Protein AF-A0A0N8GMK5-F1 (afdb_monomer_lite)

Organism: NCBI:txid229921

Structure (mmCIF, N/CA/C/O backbone):
data_AF-A0A0N8GMK5-F1
#
_entry.id   AF-A0A0N8GMK5-F1
#
loop_
_atom_site.group_PDB
_atom_site.id
_atom_site.type_symbol
_atom_site.label_atom_id
_atom_site.label_alt_id
_atom_site.label_comp_id
_atom_site.label_asym_id
_atom_site.label_entity_id
_atom_site.label_seq_id
_atom_site.pdbx_PDB_ins_code
_atom_site.Cartn_x
_atom_site.Cartn_y
_atom_site.Cartn_z
_atom_site.occupancy
_atom_site.B_iso_or_equiv
_atom_site.auth_seq_id
_atom_site.auth_comp_id
_atom_site.auth_asym_id
_atom_site.auth_atom_id
_atom_site.pdbx_PDB_model_num
ATOM 1 N N . MET A 1 1 ? 16.326 -3.939 11.024 1.00 56.38 1 MET A N 1
ATOM 2 C CA . MET A 1 1 ? 16.316 -5.047 10.044 1.00 56.38 1 MET A CA 1
ATOM 3 C C . MET A 1 1 ? 14.976 -5.021 9.337 1.00 56.38 1 MET A C 1
ATOM 5 O O . MET A 1 1 ? 13.970 -4.953 10.041 1.00 56.38 1 MET A O 1
ATOM 9 N N . PRO A 1 2 ? 14.952 -5.007 7.998 1.00 66.12 2 PRO A N 1
ATOM 10 C CA . PRO A 1 2 ? 13.706 -5.025 7.241 1.00 66.12 2 PRO A CA 1
ATOM 11 C C . PRO A 1 2 ? 12.939 -6.337 7.492 1.00 66.12 2 PRO A C 1
ATOM 13 O O . PRO A 1 2 ? 13.529 -7.340 7.904 1.00 66.12 2 PRO A O 1
ATOM 16 N N . ALA A 1 3 ? 11.616 -6.335 7.292 1.00 74.06 3 ALA A N 1
ATOM 17 C CA . ALA A 1 3 ? 10.789 -7.524 7.512 1.00 74.06 3 ALA A CA 1
ATOM 18 C C . ALA A 1 3 ? 11.244 -8.690 6.615 1.00 74.06 3 ALA A C 1
ATOM 20 O O . ALA A 1 3 ? 11.674 -8.476 5.478 1.00 74.06 3 ALA A O 1
ATOM 21 N N . SER A 1 4 ? 11.166 -9.926 7.114 1.00 87.06 4 SER A N 1
ATOM 22 C CA . SER A 1 4 ? 11.540 -11.096 6.312 1.00 87.06 4 SER A CA 1
ATOM 23 C C . SER A 1 4 ? 10.523 -11.336 5.191 1.00 87.06 4 SER A C 1
ATOM 25 O O . SER A 1 4 ? 9.336 -11.038 5.352 1.00 87.06 4 SER A O 1
ATOM 27 N N . ILE A 1 5 ? 10.982 -11.881 4.062 1.00 90.06 5 ILE A N 1
ATOM 28 C CA . ILE A 1 5 ? 10.129 -12.172 2.900 1.00 90.06 5 ILE A CA 1
ATOM 29 C C . ILE A 1 5 ? 9.003 -13.138 3.279 1.00 90.06 5 ILE A C 1
ATOM 31 O O . ILE A 1 5 ? 7.868 -12.980 2.838 1.00 90.06 5 ILE A O 1
ATOM 35 N N . GLU A 1 6 ? 9.273 -14.098 4.164 1.00 87.50 6 GLU A N 1
ATOM 36 C CA . GLU A 1 6 ? 8.269 -15.045 4.651 1.00 87.50 6 GLU A CA 1
ATOM 37 C C . GLU A 1 6 ? 7.158 -14.335 5.417 1.00 87.50 6 GLU A C 1
ATOM 39 O O . GLU A 1 6 ? 5.987 -14.651 5.227 1.00 87.50 6 GLU A O 1
ATOM 44 N N . ARG A 1 7 ? 7.508 -13.357 6.262 1.00 80.69 7 ARG A N 1
ATOM 45 C CA . ARG A 1 7 ? 6.524 -12.584 7.025 1.00 80.69 7 ARG A CA 1
ATOM 46 C C . ARG A 1 7 ? 5.683 -11.700 6.104 1.00 80.69 7 ARG A C 1
ATOM 48 O O . ARG A 1 7 ? 4.469 -11.664 6.268 1.00 80.69 7 ARG A O 1
ATOM 55 N N . LEU A 1 8 ? 6.311 -11.030 5.136 1.00 80.94 8 LEU A N 1
ATOM 56 C CA . LEU A 1 8 ? 5.603 -10.227 4.131 1.00 80.94 8 LEU A CA 1
ATOM 57 C C . LEU A 1 8 ? 4.649 -11.100 3.303 1.00 80.94 8 LEU A C 1
ATOM 59 O O . LEU A 1 8 ? 3.483 -10.758 3.125 1.00 80.94 8 LEU A O 1
ATOM 63 N N . SER A 1 9 ? 5.109 -12.282 2.882 1.00 82.75 9 SER A N 1
ATOM 64 C CA . SER A 1 9 ? 4.292 -13.247 2.146 1.00 82.75 9 SER A CA 1
ATOM 65 C C . SER A 1 9 ? 3.144 -13.815 2.976 1.00 82.75 9 SER A C 1
ATOM 67 O O . SER A 1 9 ? 2.061 -14.014 2.434 1.00 82.75 9 SER A O 1
ATOM 69 N N . ALA A 1 10 ? 3.362 -14.103 4.261 1.00 79.62 10 ALA A N 1
ATOM 70 C CA . ALA A 1 10 ? 2.325 -14.626 5.149 1.00 79.62 10 ALA A CA 1
ATOM 71 C C . ALA A 1 10 ? 1.201 -13.608 5.383 1.00 79.62 10 ALA A C 1
ATOM 73 O O . ALA A 1 10 ? 0.043 -13.994 5.518 1.00 79.62 10 ALA A O 1
ATOM 74 N N . ASN A 1 11 ? 1.549 -12.321 5.389 1.00 77.94 11 ASN A N 1
ATOM 75 C CA . ASN A 1 11 ? 0.606 -11.224 5.568 1.00 77.94 11 ASN A CA 1
AT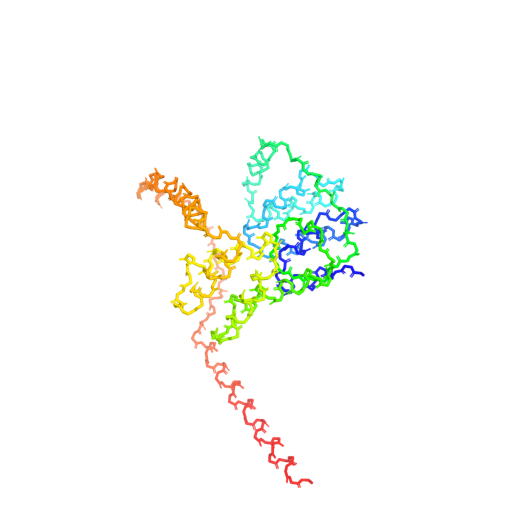OM 76 C C . ASN A 1 11 ? -0.023 -10.735 4.252 1.00 77.94 11 ASN A C 1
ATOM 78 O O . ASN A 1 11 ? -0.855 -9.839 4.305 1.00 77.94 11 ASN A O 1
ATOM 82 N N . ARG A 1 12 ? 0.379 -11.284 3.092 1.00 81.06 12 ARG A N 1
ATOM 83 C CA . ARG A 1 12 ? 0.035 -10.754 1.757 1.00 81.06 12 ARG A CA 1
ATOM 84 C C . ARG A 1 12 ? 0.290 -9.244 1.618 1.00 81.06 12 ARG A C 1
ATOM 86 O O . ARG A 1 12 ? -0.477 -8.515 1.004 1.00 81.06 12 ARG A O 1
ATOM 93 N N . ASP A 1 13 ? 1.406 -8.782 2.177 1.00 79.94 13 ASP A N 1
ATOM 94 C CA . ASP A 1 13 ? 1.816 -7.377 2.124 1.00 79.94 13 ASP A CA 1
ATOM 95 C C . ASP A 1 13 ? 2.488 -7.064 0.777 1.00 79.94 13 ASP A C 1
ATOM 97 O O . ASP A 1 13 ? 3.710 -7.199 0.631 1.00 79.94 13 ASP A O 1
ATOM 101 N N . LEU A 1 14 ? 1.683 -6.706 -0.234 1.00 81.06 14 LEU A N 1
ATOM 102 C CA . LEU A 1 14 ? 2.166 -6.415 -1.592 1.00 81.06 14 LEU A CA 1
ATOM 103 C C . LEU A 1 14 ? 3.183 -5.275 -1.591 1.00 81.06 14 LEU A C 1
ATOM 105 O O . LEU A 1 14 ? 4.238 -5.395 -2.205 1.00 81.06 14 LEU A O 1
ATOM 109 N N . ASN A 1 15 ? 2.910 -4.201 -0.855 1.00 77.44 15 ASN A N 1
ATOM 110 C CA . ASN A 1 15 ? 3.775 -3.025 -0.810 1.00 77.44 15 ASN A CA 1
ATOM 111 C C . ASN A 1 15 ? 5.129 -3.345 -0.177 1.00 77.44 15 ASN A C 1
ATOM 113 O O . ASN A 1 15 ? 6.177 -2.989 -0.721 1.00 77.44 15 ASN A O 1
ATOM 117 N N . GLY A 1 16 ? 5.132 -4.065 0.945 1.00 82.25 16 GLY A N 1
ATOM 118 C CA . GLY A 1 16 ? 6.360 -4.544 1.565 1.00 82.25 16 GLY A CA 1
ATOM 119 C C . GLY A 1 16 ? 7.151 -5.466 0.636 1.00 82.25 16 GLY A C 1
ATOM 120 O O . GLY A 1 16 ? 8.379 -5.371 0.574 1.00 82.25 16 GLY A O 1
ATOM 121 N N . MET A 1 17 ? 6.462 -6.314 -0.132 1.00 87.44 17 MET A N 1
ATOM 122 C CA . MET A 1 17 ? 7.090 -7.213 -1.099 1.00 87.44 17 MET A CA 1
ATOM 123 C C . MET A 1 17 ? 7.660 -6.472 -2.317 1.00 87.44 17 MET A C 1
ATOM 125 O O . MET A 1 17 ? 8.778 -6.764 -2.733 1.00 87.44 17 MET A O 1
ATOM 129 N N . VAL A 1 18 ? 6.956 -5.467 -2.848 1.00 89.06 18 VAL A N 1
ATOM 130 C CA . VAL A 1 18 ? 7.441 -4.589 -3.927 1.00 89.06 18 VAL A CA 1
ATOM 131 C C . VAL A 1 18 ? 8.644 -3.770 -3.460 1.00 89.06 18 VAL A C 1
ATOM 133 O O . VAL A 1 18 ? 9.630 -3.661 -4.185 1.00 89.06 18 VAL A O 1
ATOM 136 N N . ARG A 1 19 ? 8.627 -3.257 -2.224 1.00 86.19 19 ARG A N 1
ATOM 137 C CA . ARG A 1 19 ? 9.799 -2.601 -1.620 1.00 86.19 19 ARG A CA 1
ATOM 138 C C . ARG A 1 19 ? 10.985 -3.552 -1.514 1.00 86.19 19 ARG A C 1
ATOM 140 O O . ARG A 1 19 ? 12.101 -3.161 -1.838 1.00 86.19 19 ARG A O 1
ATOM 147 N N . ALA A 1 20 ? 10.754 -4.793 -1.087 1.00 90.06 20 ALA A N 1
ATOM 148 C CA . ALA A 1 20 ? 11.807 -5.799 -1.026 1.00 90.06 20 ALA A CA 1
ATOM 149 C C . ALA A 1 20 ? 12.355 -6.135 -2.424 1.00 90.06 20 ALA A C 1
ATOM 151 O O . ALA A 1 20 ? 13.569 -6.210 -2.583 1.00 90.06 20 ALA A O 1
ATOM 152 N N . LEU A 1 21 ? 11.481 -6.246 -3.431 1.00 93.75 21 LEU A N 1
ATOM 153 C CA . LEU A 1 21 ? 11.829 -6.462 -4.838 1.00 93.75 21 LEU A CA 1
ATOM 154 C C . LEU A 1 21 ? 12.595 -5.287 -5.458 1.00 93.75 21 LEU A C 1
ATOM 156 O O . LEU A 1 21 ? 13.362 -5.495 -6.383 1.00 93.75 21 LEU A O 1
ATOM 160 N N . ARG A 1 22 ? 12.408 -4.060 -4.972 1.00 91.62 22 ARG A N 1
ATOM 161 C CA . ARG A 1 22 ? 13.090 -2.858 -5.481 1.00 91.62 22 ARG A CA 1
ATOM 162 C C . ARG A 1 22 ? 14.266 -2.418 -4.610 1.00 91.62 22 ARG A C 1
ATOM 164 O O . ARG A 1 22 ? 14.852 -1.368 -4.860 1.00 91.62 22 ARG A O 1
ATOM 171 N N . SER A 1 23 ? 14.626 -3.193 -3.588 1.00 88.69 23 SER A N 1
ATOM 172 C CA . SER A 1 23 ? 15.685 -2.806 -2.659 1.00 88.69 23 SER A CA 1
ATOM 173 C C . SER A 1 23 ? 17.062 -2.813 -3.325 1.00 88.69 23 SER A C 1
ATOM 175 O O . SER A 1 23 ? 17.517 -3.828 -3.865 1.00 88.69 23 SER A O 1
ATOM 177 N N . ARG A 1 24 ? 17.781 -1.692 -3.214 1.00 86.12 24 ARG A N 1
ATOM 178 C CA . ARG A 1 24 ? 19.172 -1.575 -3.671 1.00 86.12 24 ARG A CA 1
ATOM 179 C C . ARG A 1 24 ? 20.160 -2.385 -2.815 1.00 86.12 24 ARG A C 1
ATOM 181 O O . ARG A 1 24 ? 21.271 -2.639 -3.267 1.00 86.12 24 ARG A O 1
ATOM 188 N N . SER A 1 25 ? 19.787 -2.779 -1.594 1.00 77.00 25 SER A N 1
ATOM 189 C CA . SER A 1 25 ? 20.726 -3.304 -0.590 1.00 77.00 25 SER A CA 1
ATOM 190 C C . SER A 1 25 ? 21.190 -4.746 -0.836 1.00 77.00 25 SER A C 1
ATOM 192 O O . SER A 1 25 ? 22.342 -5.057 -0.53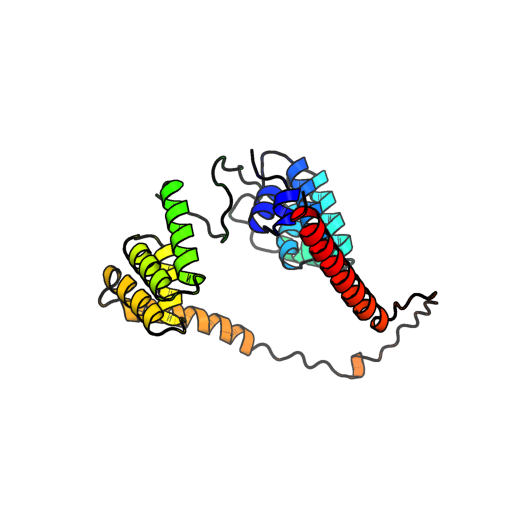0 1.00 77.00 25 SER A O 1
ATOM 194 N N . ASP A 1 26 ? 20.333 -5.619 -1.382 1.00 85.94 26 ASP A N 1
ATOM 195 C CA . ASP A 1 26 ? 20.606 -7.061 -1.469 1.00 85.94 26 ASP A CA 1
ATOM 196 C C . ASP A 1 26 ? 19.869 -7.751 -2.643 1.00 85.94 26 ASP A C 1
ATOM 198 O O . ASP A 1 26 ? 18.641 -7.884 -2.599 1.00 85.94 26 ASP A O 1
ATOM 202 N N . PRO A 1 27 ? 20.590 -8.241 -3.673 1.00 92.81 27 PRO A N 1
ATOM 203 C CA . PRO A 1 27 ? 20.003 -9.012 -4.771 1.00 92.81 27 PRO A CA 1
ATOM 204 C C . PRO A 1 27 ? 19.313 -10.311 -4.335 1.00 92.81 27 PRO A C 1
ATOM 206 O O . PRO A 1 27 ? 18.302 -10.679 -4.930 1.00 92.81 27 PRO A O 1
ATOM 209 N N . GLN A 1 28 ? 19.798 -10.988 -3.285 1.00 92.62 28 GLN A N 1
ATOM 210 C CA . GLN A 1 28 ? 19.186 -12.238 -2.818 1.00 92.62 28 GLN A CA 1
ATOM 211 C C . GLN A 1 28 ? 17.784 -11.981 -2.264 1.00 92.62 28 GLN A C 1
ATOM 213 O O . GLN A 1 28 ? 16.838 -12.703 -2.567 1.00 92.62 28 GLN A O 1
ATOM 218 N N . ARG A 1 29 ? 17.629 -10.892 -1.506 1.00 93.12 29 ARG A N 1
ATOM 219 C CA . ARG A 1 29 ? 16.333 -10.447 -0.982 1.00 93.12 29 ARG A CA 1
ATOM 220 C C . ARG A 1 29 ? 15.343 -10.122 -2.105 1.00 93.12 29 ARG A C 1
ATOM 222 O O . ARG A 1 29 ? 14.155 -10.412 -1.959 1.00 93.12 29 ARG A O 1
ATOM 229 N N . ARG A 1 30 ? 15.816 -9.551 -3.221 1.00 95.69 30 ARG A N 1
ATOM 230 C CA . ARG A 1 30 ? 14.982 -9.302 -4.409 1.00 95.69 30 ARG A CA 1
ATOM 231 C C . ARG A 1 30 ? 14.560 -10.603 -5.086 1.00 95.69 30 ARG A C 1
ATOM 233 O O . ARG A 1 30 ? 13.387 -10.755 -5.413 1.00 95.69 30 ARG A O 1
ATOM 240 N N . GLU A 1 31 ? 15.477 -11.553 -5.257 1.00 96.56 31 GLU A N 1
ATOM 241 C CA . GLU A 1 31 ? 15.173 -12.883 -5.804 1.00 96.56 31 GLU A CA 1
ATOM 242 C C . GLU A 1 31 ? 14.136 -13.630 -4.943 1.00 96.56 31 GLU A C 1
ATOM 244 O O . GLU A 1 31 ? 13.149 -14.164 -5.457 1.00 96.56 31 GLU A O 1
ATOM 249 N N . ASP A 1 32 ? 14.294 -13.601 -3.619 1.00 95.38 32 ASP A N 1
ATOM 250 C CA . ASP A 1 32 ? 13.336 -14.201 -2.689 1.00 95.38 32 ASP A CA 1
ATOM 251 C C . ASP A 1 32 ? 11.946 -13.552 -2.820 1.00 95.38 32 ASP A C 1
ATOM 253 O O . ASP A 1 32 ? 10.926 -14.255 -2.820 1.00 95.38 32 ASP A O 1
ATOM 257 N N . ALA A 1 33 ? 11.896 -12.223 -2.985 1.00 95.62 33 ALA A N 1
ATOM 258 C CA . ALA A 1 33 ? 10.664 -11.479 -3.237 1.00 95.62 33 ALA A CA 1
ATOM 259 C C . ALA A 1 33 ? 10.015 -11.875 -4.574 1.00 95.62 33 ALA A C 1
ATOM 261 O O . ALA A 1 33 ? 8.807 -12.109 -4.611 1.00 95.62 33 ALA A O 1
ATOM 262 N N . VAL A 1 34 ? 10.799 -12.039 -5.648 1.00 97.75 34 VAL A N 1
ATOM 263 C CA . VAL A 1 34 ? 10.316 -12.544 -6.947 1.00 97.75 34 VAL A CA 1
ATOM 264 C C . VAL A 1 34 ? 9.614 -13.888 -6.779 1.00 97.75 34 VAL A C 1
ATOM 266 O O . VAL A 1 34 ? 8.481 -14.064 -7.232 1.00 97.75 34 VAL A O 1
ATOM 269 N N . HIS A 1 35 ? 10.260 -14.846 -6.113 1.00 96.81 35 HIS A N 1
ATOM 270 C CA . HIS A 1 35 ? 9.674 -16.168 -5.913 1.00 96.81 35 HIS A CA 1
ATOM 271 C C . HIS A 1 35 ? 8.448 -16.127 -4.999 1.00 96.81 35 HIS A C 1
ATOM 273 O O . HIS A 1 35 ? 7.512 -16.903 -5.200 1.00 96.81 35 HIS A O 1
ATOM 279 N N . ALA A 1 36 ? 8.433 -15.250 -3.993 1.00 95.00 36 ALA A N 1
ATOM 280 C CA . ALA A 1 36 ? 7.276 -15.061 -3.127 1.00 95.00 36 ALA A CA 1
ATOM 281 C C . ALA A 1 36 ? 6.071 -14.495 -3.883 1.00 95.00 36 ALA A C 1
ATOM 283 O O . ALA A 1 36 ? 4.997 -15.086 -3.795 1.00 95.00 36 ALA A O 1
ATOM 284 N N . LEU A 1 37 ? 6.265 -13.437 -4.675 1.00 93.88 37 LEU A N 1
ATOM 285 C CA . LEU A 1 37 ? 5.233 -12.861 -5.543 1.00 93.88 37 LEU A CA 1
ATOM 286 C C . LEU A 1 37 ? 4.740 -13.874 -6.580 1.00 93.88 37 LEU A C 1
ATOM 288 O O . LEU A 1 37 ? 3.541 -14.004 -6.796 1.00 93.88 37 LEU A O 1
ATOM 292 N N . GLY A 1 38 ? 5.645 -14.665 -7.162 1.00 90.88 38 GLY A N 1
ATOM 293 C CA . GLY A 1 38 ? 5.274 -15.766 -8.051 1.00 90.88 38 GLY A CA 1
ATOM 294 C C . GLY A 1 38 ? 4.340 -16.775 -7.384 1.00 90.88 38 GLY A C 1
ATOM 295 O O . GLY A 1 38 ? 3.336 -17.174 -7.957 1.00 90.88 38 GLY A O 1
ATOM 296 N N . ARG A 1 39 ? 4.586 -17.138 -6.122 1.00 93.62 39 ARG A N 1
ATOM 297 C CA . ARG A 1 39 ? 3.679 -18.039 -5.390 1.00 93.62 39 ARG A CA 1
ATOM 298 C C . ARG A 1 39 ? 2.300 -17.439 -5.117 1.00 93.62 39 ARG A C 1
ATOM 300 O O . ARG A 1 39 ? 1.393 -18.204 -4.800 1.00 93.62 39 ARG A O 1
ATOM 307 N N . TRP A 1 40 ? 2.129 -16.117 -5.190 1.00 85.81 40 TRP A N 1
ATOM 308 C CA . TRP A 1 40 ? 0.815 -15.502 -4.999 1.00 85.81 40 TRP A CA 1
ATOM 309 C C . TRP A 1 40 ? -0.106 -15.769 -6.185 1.00 85.81 40 TRP A C 1
ATOM 311 O O . TRP A 1 40 ? -1.288 -15.997 -5.964 1.00 85.81 40 TRP A O 1
ATOM 321 N N . GLY A 1 41 ? 0.436 -15.829 -7.408 1.00 74.75 41 GLY A N 1
ATOM 322 C CA . GLY A 1 41 ? -0.342 -16.164 -8.609 1.00 74.75 41 GLY A CA 1
ATOM 323 C C . GLY A 1 41 ? -1.275 -15.057 -9.104 1.00 74.75 41 GLY A C 1
ATOM 324 O O . GLY A 1 41 ? -1.933 -15.239 -10.126 1.00 74.75 41 GLY A O 1
ATOM 325 N N . ASP A 1 42 ? -1.316 -13.926 -8.405 1.00 81.38 42 ASP A N 1
ATOM 326 C CA . ASP A 1 42 ? -2.242 -12.829 -8.657 1.00 81.38 42 ASP A CA 1
ATOM 327 C C . ASP A 1 42 ? -1.704 -11.922 -9.778 1.00 81.38 42 ASP A C 1
ATOM 329 O O . ASP A 1 42 ? -0.519 -11.591 -9.811 1.00 81.38 42 ASP A O 1
ATOM 333 N N . SER A 1 43 ? -2.552 -11.500 -10.721 1.00 78.75 43 SER A N 1
ATOM 334 C CA . SER A 1 43 ? -2.110 -10.701 -11.880 1.00 78.75 43 SER A CA 1
ATOM 335 C C . SER A 1 43 ? -1.580 -9.313 -11.512 1.00 78.75 43 SER A C 1
ATOM 337 O O . SER A 1 43 ? -0.802 -8.735 -12.270 1.00 78.75 43 SER A O 1
ATOM 339 N N . GLU A 1 44 ? -1.956 -8.800 -10.339 1.00 82.88 44 GLU A N 1
ATOM 340 C CA . GLU A 1 44 ? -1.494 -7.521 -9.783 1.00 82.88 44 GLU A CA 1
ATOM 341 C C . GLU A 1 44 ? 0.031 -7.450 -9.588 1.00 82.88 44 GLU A C 1
ATOM 343 O O . GLU A 1 44 ? 0.609 -6.364 -9.576 1.00 82.88 44 GLU A O 1
ATOM 348 N N . VAL A 1 45 ? 0.716 -8.598 -9.483 1.00 86.75 45 VAL A N 1
ATOM 349 C CA . VAL A 1 45 ? 2.174 -8.638 -9.279 1.00 86.75 45 VAL A CA 1
ATOM 350 C C . VAL A 1 45 ? 2.961 -8.570 -10.591 1.00 86.75 45 VAL A C 1
ATOM 352 O O . VAL A 1 45 ? 4.159 -8.280 -10.581 1.00 86.75 45 VAL A O 1
ATOM 355 N N . TYR A 1 46 ? 2.322 -8.850 -11.733 1.00 88.75 46 TYR A N 1
ATOM 356 C CA . TYR A 1 46 ? 3.012 -8.981 -13.018 1.00 88.75 46 TYR A CA 1
ATOM 357 C C . TYR A 1 46 ? 3.691 -7.704 -13.503 1.00 88.75 46 TYR A C 1
ATOM 359 O O . TYR A 1 46 ? 4.825 -7.835 -13.964 1.00 88.75 46 TYR A O 1
ATOM 367 N N . PRO A 1 47 ? 3.113 -6.494 -13.356 1.00 87.94 47 PRO A N 1
ATOM 368 C CA . PRO A 1 47 ? 3.822 -5.264 -13.704 1.00 87.94 47 PRO A CA 1
ATOM 369 C C . PRO A 1 47 ? 5.167 -5.150 -12.974 1.00 87.94 47 PRO A C 1
ATOM 371 O O . PRO A 1 47 ? 6.194 -4.864 -13.584 1.00 87.94 47 PRO A O 1
ATOM 374 N N . TRP A 1 48 ? 5.208 -5.483 -11.682 1.00 90.25 48 TRP A N 1
ATOM 375 C CA . TRP A 1 48 ? 6.436 -5.433 -10.886 1.00 90.25 48 TRP A CA 1
ATOM 376 C C . TRP A 1 48 ? 7.465 -6.480 -11.316 1.00 90.25 48 TRP A C 1
ATOM 378 O O . TRP A 1 48 ? 8.653 -6.179 -11.414 1.00 90.25 48 TRP A O 1
ATOM 388 N N . LEU A 1 49 ? 7.026 -7.702 -11.624 1.00 93.62 49 LEU A N 1
ATOM 389 C CA . LEU A 1 49 ? 7.921 -8.742 -12.132 1.00 93.62 49 LEU A CA 1
ATOM 390 C C . LEU A 1 49 ? 8.426 -8.429 -13.550 1.00 93.62 49 LEU A C 1
ATOM 392 O O . LEU A 1 49 ? 9.581 -8.715 -13.854 1.00 93.62 49 LEU A O 1
ATOM 396 N N . LEU A 1 50 ? 7.602 -7.828 -14.415 1.00 91.38 50 LEU A N 1
ATOM 397 C CA . LEU A 1 50 ? 8.005 -7.401 -15.761 1.00 91.38 50 LEU A CA 1
ATOM 398 C C . LEU A 1 50 ? 9.087 -6.324 -15.669 1.00 91.38 50 LEU A C 1
ATOM 400 O O . LEU A 1 50 ? 10.129 -6.445 -16.315 1.00 91.38 50 LEU A O 1
ATOM 404 N N . LYS A 1 51 ? 8.898 -5.338 -14.790 1.00 90.38 51 LYS A N 1
ATOM 405 C CA . LYS A 1 51 ? 9.907 -4.315 -14.497 1.00 90.38 51 LYS A CA 1
ATOM 406 C C . LYS A 1 51 ? 11.189 -4.912 -13.923 1.00 90.38 51 LYS A C 1
ATOM 408 O O . LYS A 1 51 ? 12.270 -4.545 -14.372 1.00 90.38 51 LYS A O 1
ATOM 413 N N . ALA A 1 52 ? 11.097 -5.903 -13.036 1.00 94.06 52 ALA A N 1
ATOM 414 C CA . ALA A 1 52 ? 12.273 -6.625 -12.551 1.00 94.06 52 ALA A CA 1
ATOM 415 C C . ALA A 1 52 ? 13.036 -7.319 -13.694 1.00 94.06 52 ALA A C 1
ATOM 417 O O . ALA A 1 52 ? 14.260 -7.284 -13.719 1.00 94.06 52 ALA A O 1
ATOM 418 N N . VAL A 1 53 ? 12.347 -7.899 -14.686 1.00 95.81 53 VAL A N 1
ATOM 419 C CA . VAL A 1 53 ? 13.002 -8.483 -15.875 1.00 95.81 53 VAL A CA 1
ATOM 420 C C . VAL A 1 53 ? 13.735 -7.430 -16.705 1.00 95.81 53 VAL A C 1
ATOM 422 O O . VAL A 1 53 ? 14.798 -7.727 -17.252 1.00 95.81 53 VAL A O 1
ATOM 425 N N . LEU A 1 54 ? 13.165 -6.234 -16.843 1.00 89.50 54 LEU A N 1
ATOM 426 C CA . LEU A 1 54 ? 13.684 -5.192 -17.729 1.00 89.50 54 LEU A CA 1
ATOM 427 C C . LEU A 1 54 ? 14.779 -4.336 -17.083 1.00 89.50 54 LEU A C 1
ATOM 429 O O . LEU A 1 54 ? 15.732 -3.961 -17.768 1.00 89.50 54 LEU A O 1
ATOM 433 N N . TYR A 1 55 ? 14.647 -4.034 -15.791 1.00 90.25 55 TYR A N 1
ATOM 434 C CA . TYR A 1 55 ? 15.374 -2.940 -15.145 1.00 90.25 55 TYR A CA 1
ATOM 435 C C . TYR A 1 55 ? 16.227 -3.355 -13.944 1.00 90.25 55 TYR A C 1
ATOM 437 O O . TYR A 1 55 ? 17.046 -2.547 -13.501 1.00 90.25 55 TYR A O 1
ATOM 445 N N . ASP A 1 56 ? 16.088 -4.579 -13.418 1.00 94.62 56 ASP A N 1
ATOM 446 C CA . ASP A 1 56 ? 16.952 -5.022 -12.320 1.00 94.62 56 ASP A CA 1
ATOM 447 C C . ASP A 1 56 ? 18.413 -5.098 -12.774 1.00 94.62 56 ASP A C 1
ATOM 449 O O . ASP A 1 56 ? 18.702 -5.537 -13.891 1.00 94.62 56 ASP A O 1
ATOM 453 N N . ASP A 1 57 ? 19.345 -4.658 -11.930 1.00 92.62 57 ASP A N 1
ATOM 454 C CA . ASP A 1 57 ? 20.770 -4.638 -12.260 1.00 92.62 57 ASP A CA 1
ATOM 455 C C . ASP A 1 57 ? 21.394 -6.040 -12.192 1.00 92.62 57 ASP A C 1
ATOM 457 O O . ASP A 1 57 ? 22.278 -6.374 -12.995 1.00 92.62 57 ASP A O 1
ATOM 461 N N . ASP A 1 58 ? 20.862 -6.905 -11.330 1.00 95.12 58 ASP A N 1
ATOM 462 C CA . ASP A 1 58 ? 21.348 -8.258 -11.119 1.00 95.12 58 ASP A CA 1
ATOM 463 C C . ASP A 1 58 ? 20.746 -9.251 -12.129 1.00 95.12 58 ASP A C 1
ATOM 465 O O . ASP A 1 58 ? 19.537 -9.336 -12.361 1.00 95.12 58 ASP A O 1
ATOM 469 N N . ALA A 1 59 ? 21.617 -10.031 -12.773 1.00 94.44 59 ALA A N 1
ATOM 470 C CA . ALA A 1 59 ? 21.210 -10.965 -13.817 1.00 94.44 59 ALA A CA 1
ATOM 471 C C . ALA A 1 59 ? 20.386 -12.151 -13.296 1.00 94.44 59 ALA A C 1
ATOM 473 O O . ALA A 1 59 ? 19.547 -12.665 -14.042 1.00 94.44 59 ALA A O 1
ATOM 474 N N . LEU A 1 60 ? 20.617 -12.584 -12.054 1.00 95.12 60 LEU A N 1
ATOM 475 C CA . LEU A 1 60 ? 19.886 -13.684 -11.432 1.00 95.12 60 LEU A CA 1
ATOM 476 C C . LEU A 1 60 ? 18.463 -13.246 -11.098 1.00 95.12 60 LEU A C 1
ATOM 478 O O . LEU A 1 60 ? 17.525 -13.959 -11.444 1.00 95.12 60 LEU A O 1
ATOM 482 N N . VAL A 1 61 ? 18.287 -12.035 -10.562 1.00 96.88 61 VAL A N 1
ATOM 483 C CA . VAL A 1 61 ? 16.955 -11.471 -10.284 1.00 96.88 61 VAL A CA 1
ATOM 484 C C . VAL A 1 61 ? 16.138 -11.340 -11.575 1.00 96.88 61 VAL A C 1
ATOM 486 O O . VAL A 1 61 ? 14.999 -11.815 -11.639 1.00 96.88 61 VAL A O 1
ATOM 489 N N . ARG A 1 62 ? 16.737 -10.802 -12.653 1.00 97.44 62 ARG A N 1
ATOM 490 C CA . ARG A 1 62 ? 16.085 -10.746 -13.978 1.00 97.44 62 ARG A CA 1
ATOM 491 C C . ARG A 1 62 ? 15.671 -12.131 -14.475 1.00 97.44 62 ARG A C 1
ATOM 493 O O . ARG A 1 62 ? 14.578 -12.304 -15.020 1.00 97.44 62 ARG A O 1
ATOM 500 N N . GLN A 1 63 ? 16.545 -13.126 -14.321 1.00 96.88 63 GLN A N 1
ATOM 501 C CA . GLN A 1 63 ? 16.274 -14.494 -14.757 1.00 96.88 63 GLN A CA 1
ATOM 502 C C . GLN A 1 63 ? 15.150 -15.140 -13.938 1.00 96.88 63 GLN A C 1
ATOM 504 O O . GLN A 1 63 ? 14.260 -15.751 -14.534 1.00 96.88 63 GLN A O 1
ATOM 509 N N . ALA A 1 64 ? 15.164 -14.981 -12.614 1.00 97.50 64 ALA A N 1
ATOM 510 C CA . ALA A 1 64 ? 14.136 -15.496 -11.717 1.00 97.50 64 ALA A CA 1
ATOM 511 C C . ALA A 1 64 ? 12.761 -14.912 -12.069 1.00 97.50 64 ALA A C 1
ATOM 513 O O . ALA A 1 64 ? 11.803 -15.662 -12.270 1.00 97.50 64 ALA A O 1
ATOM 514 N N . ALA A 1 65 ? 12.675 -13.591 -12.262 1.00 97.25 65 ALA A N 1
ATOM 515 C CA . ALA A 1 65 ? 11.420 -12.926 -12.616 1.00 97.25 65 ALA A CA 1
ATOM 516 C C . ALA A 1 65 ? 10.904 -13.397 -13.983 1.00 97.25 65 ALA A C 1
ATOM 518 O O . ALA A 1 65 ? 9.721 -13.709 -14.142 1.00 97.25 65 ALA A O 1
ATOM 519 N N . ARG A 1 66 ? 11.808 -13.557 -14.961 1.00 97.25 66 ARG A N 1
ATOM 520 C CA . ARG A 1 66 ? 11.466 -14.072 -16.295 1.00 97.25 66 ARG A CA 1
ATOM 521 C C . ARG A 1 66 ? 10.983 -15.519 -16.234 1.00 97.25 66 ARG A C 1
ATOM 523 O O . ARG A 1 66 ? 10.154 -15.908 -17.055 1.00 97.25 66 ARG A O 1
ATOM 530 N N . GLN A 1 67 ? 11.521 -16.330 -15.325 1.00 97.31 67 GLN A N 1
ATOM 531 C CA . GLN A 1 67 ? 11.087 -17.710 -15.141 1.00 97.31 67 GLN A CA 1
ATOM 532 C C . GLN A 1 67 ? 9.685 -17.771 -14.535 1.00 97.31 67 GLN A C 1
ATOM 534 O O . GLN A 1 67 ? 8.817 -18.396 -15.139 1.00 97.31 67 GLN A O 1
ATOM 539 N N . VAL A 1 68 ? 9.450 -17.070 -13.422 1.00 97.06 68 VAL A N 1
ATOM 540 C CA . VAL A 1 68 ? 8.131 -16.991 -12.772 1.00 97.06 68 VAL A CA 1
ATOM 541 C C . VAL A 1 68 ? 7.066 -16.533 -13.770 1.00 97.06 68 VAL A C 1
ATOM 543 O O . VAL A 1 68 ? 6.053 -17.201 -13.967 1.00 97.06 68 VAL A O 1
ATOM 546 N N . LEU A 1 69 ? 7.326 -15.444 -14.498 1.00 94.88 69 LEU A N 1
ATOM 547 C CA . LEU A 1 69 ? 6.375 -14.951 -15.491 1.00 94.88 69 LEU A CA 1
ATOM 548 C C . LEU A 1 69 ? 6.183 -15.909 -16.670 1.00 94.88 69 LEU A C 1
ATOM 550 O O . LEU A 1 69 ? 5.096 -15.959 -17.233 1.00 94.88 69 LEU A O 1
ATOM 554 N N . ARG A 1 70 ? 7.196 -16.693 -17.060 1.00 95.81 70 ARG A N 1
ATOM 555 C CA . ARG A 1 70 ? 7.030 -17.716 -18.106 1.00 95.81 70 ARG A CA 1
ATOM 556 C C . ARG A 1 70 ? 6.135 -18.855 -17.637 1.00 95.81 70 ARG A C 1
ATOM 558 O O . ARG A 1 70 ? 5.364 -19.368 -18.439 1.00 95.81 70 ARG A O 1
ATOM 565 N N . GLU A 1 71 ? 6.238 -19.246 -16.373 1.00 94.44 71 GLU A N 1
ATOM 566 C CA . GLU A 1 71 ? 5.376 -20.271 -15.781 1.00 94.44 71 GLU A CA 1
ATOM 567 C C . GLU A 1 71 ? 3.911 -19.806 -15.732 1.00 94.44 71 GLU A C 1
ATOM 569 O O . GLU A 1 71 ? 3.011 -20.605 -15.972 1.00 94.44 71 GLU A O 1
ATOM 574 N N . HIS A 1 72 ? 3.677 -18.509 -15.511 1.00 89.38 72 HIS A N 1
ATOM 575 C CA . HIS A 1 72 ? 2.334 -17.938 -15.377 1.00 89.38 72 HIS A CA 1
ATOM 576 C C . HIS A 1 72 ? 1.698 -17.513 -16.708 1.00 89.38 72 HIS A C 1
ATOM 578 O O . HIS A 1 72 ? 0.518 -17.755 -16.945 1.00 89.38 72 HIS A O 1
ATOM 584 N N . LEU A 1 73 ? 2.473 -16.862 -17.579 1.00 87.25 73 LEU A N 1
ATOM 585 C CA . LEU A 1 73 ? 1.992 -16.247 -18.822 1.00 87.25 73 LEU A CA 1
ATOM 586 C C . LEU A 1 73 ? 2.312 -17.086 -20.067 1.00 87.25 73 LEU A C 1
ATOM 588 O O . LEU A 1 73 ? 1.756 -16.847 -21.141 1.00 87.25 73 LEU A O 1
ATOM 592 N N . GLY A 1 74 ? 3.226 -18.055 -19.967 1.00 92.81 74 GLY A N 1
ATOM 593 C CA . GLY A 1 74 ? 3.633 -18.898 -21.088 1.00 92.81 74 GLY A CA 1
ATOM 594 C C . GLY A 1 74 ? 4.116 -18.082 -22.290 1.00 92.81 74 GLY A C 1
ATOM 595 O O . GLY A 1 74 ? 5.053 -17.288 -22.194 1.00 92.81 74 GLY A O 1
ATOM 596 N N . ALA A 1 75 ? 3.464 -18.288 -23.437 1.00 89.06 75 ALA A N 1
ATOM 597 C CA . ALA A 1 75 ? 3.788 -17.604 -24.688 1.00 89.06 75 ALA A CA 1
ATOM 598 C C . ALA A 1 75 ? 3.479 -16.094 -24.667 1.00 89.06 75 ALA A C 1
ATOM 600 O O . ALA A 1 75 ? 4.046 -15.355 -25.467 1.00 89.06 75 ALA A O 1
ATOM 601 N N . ALA A 1 76 ? 2.621 -15.621 -23.754 1.00 89.06 76 ALA A N 1
ATOM 602 C CA . ALA A 1 76 ? 2.255 -14.207 -23.666 1.00 89.06 76 ALA A CA 1
ATOM 603 C C . ALA A 1 76 ? 3.359 -13.328 -23.046 1.00 89.06 76 ALA A C 1
ATOM 605 O O . ALA A 1 76 ? 3.310 -12.107 -23.173 1.00 89.06 76 ALA A O 1
ATOM 606 N N . LEU A 1 77 ? 4.379 -13.927 -22.417 1.00 91.25 77 LEU A N 1
ATOM 607 C CA . LEU A 1 77 ? 5.464 -13.196 -21.758 1.00 91.25 77 LEU A CA 1
ATOM 608 C C . LEU A 1 77 ? 6.207 -12.241 -22.701 1.00 91.25 77 LEU A C 1
ATOM 610 O O . LEU A 1 77 ? 6.490 -11.105 -22.330 1.00 91.25 77 LEU A O 1
ATOM 614 N N . ASP A 1 78 ? 6.550 -12.690 -23.908 1.00 89.62 78 ASP A N 1
ATOM 615 C CA . ASP A 1 78 ? 7.345 -11.859 -24.817 1.00 89.62 78 ASP A CA 1
ATOM 616 C C . ASP A 1 78 ? 6.540 -10.642 -25.308 1.00 89.62 78 ASP A C 1
ATOM 618 O O . ASP A 1 78 ? 7.103 -9.557 -25.446 1.00 89.62 78 ASP A O 1
ATOM 622 N N . LEU A 1 79 ? 5.218 -10.788 -25.468 1.00 84.12 79 LEU A N 1
ATOM 623 C CA . LEU A 1 79 ? 4.320 -9.668 -25.759 1.00 84.12 79 LEU A CA 1
ATOM 624 C C . LEU A 1 79 ? 4.215 -8.711 -24.565 1.00 84.12 79 LEU A C 1
ATOM 626 O O . LEU A 1 79 ? 4.330 -7.504 -24.749 1.00 84.12 79 LEU A O 1
ATOM 630 N N . ALA A 1 80 ? 4.049 -9.234 -23.347 1.00 80.44 80 ALA A N 1
ATOM 631 C CA . ALA A 1 80 ? 3.971 -8.417 -22.136 1.00 80.44 80 ALA A CA 1
ATOM 632 C C . ALA A 1 80 ? 5.246 -7.581 -21.921 1.00 80.44 80 ALA A C 1
ATOM 634 O O . ALA A 1 80 ? 5.167 -6.395 -21.619 1.00 80.44 80 ALA A O 1
ATOM 635 N N . LEU A 1 81 ? 6.426 -8.165 -22.160 1.00 86.62 81 LEU A N 1
ATOM 636 C CA . LEU A 1 81 ? 7.697 -7.438 -22.096 1.00 86.62 81 LEU A CA 1
ATOM 637 C C . LEU A 1 81 ? 7.836 -6.397 -23.203 1.00 86.62 81 LEU A C 1
ATOM 639 O O . LEU A 1 81 ? 8.389 -5.329 -22.963 1.00 86.62 81 LEU A O 1
ATOM 643 N N . GLN A 1 82 ? 7.347 -6.697 -24.409 1.00 82.56 82 GLN A N 1
ATOM 644 C CA . GLN A 1 82 ? 7.348 -5.733 -25.502 1.00 82.56 82 GLN A CA 1
ATOM 645 C C . GLN A 1 82 ? 6.482 -4.517 -25.155 1.00 82.56 82 GLN A C 1
ATOM 647 O O . GLN A 1 82 ? 6.945 -3.392 -25.335 1.00 82.56 82 GLN A O 1
ATOM 652 N N . VAL A 1 83 ? 5.277 -4.745 -24.621 1.00 79.88 83 VAL A N 1
ATOM 653 C CA . VAL A 1 83 ? 4.364 -3.685 -24.169 1.00 79.88 83 VAL A CA 1
ATOM 654 C C . VAL A 1 83 ? 5.023 -2.842 -23.080 1.00 79.88 83 VAL A C 1
ATOM 656 O O . VAL A 1 83 ? 5.163 -1.636 -23.270 1.00 79.88 83 VAL A O 1
ATOM 659 N N . GLU A 1 84 ? 5.522 -3.471 -22.015 1.00 81.81 84 GLU A N 1
ATOM 660 C CA . GLU A 1 84 ? 6.179 -2.769 -20.904 1.00 81.81 84 GLU A CA 1
ATOM 661 C C . GLU A 1 84 ? 7.386 -1.945 -21.391 1.00 81.81 84 GLU A C 1
ATOM 663 O O . GLU A 1 84 ? 7.513 -0.765 -21.079 1.00 81.81 84 GLU A O 1
ATOM 668 N N . SER A 1 85 ? 8.233 -2.516 -22.258 1.00 80.06 85 SER A N 1
ATOM 669 C CA . SER A 1 85 ? 9.413 -1.821 -22.799 1.00 80.06 85 SER A CA 1
ATOM 670 C C . SER A 1 85 ? 9.090 -0.653 -23.741 1.00 80.06 85 SER A C 1
ATOM 672 O O . SER A 1 85 ? 9.956 0.184 -23.992 1.00 80.06 85 SER A O 1
ATOM 674 N N . SER A 1 86 ? 7.874 -0.620 -24.299 1.00 75.19 86 SER A N 1
ATOM 675 C CA . SER A 1 86 ? 7.417 0.428 -25.221 1.00 75.19 86 SER A CA 1
ATOM 676 C C . SER A 1 86 ? 6.789 1.632 -24.514 1.00 75.19 86 SER A C 1
ATOM 678 O O . SER A 1 86 ? 6.520 2.643 -25.166 1.00 75.19 86 SER A O 1
ATOM 680 N N . GLY A 1 87 ? 6.564 1.524 -23.200 1.00 71.38 87 GLY A N 1
ATOM 681 C CA . GLY A 1 87 ? 6.076 2.610 -22.360 1.00 71.38 87 GLY A CA 1
ATOM 682 C C . GLY A 1 87 ? 7.063 3.774 -22.250 1.00 71.38 87 GLY A C 1
ATOM 683 O O . GLY A 1 87 ? 8.204 3.719 -22.718 1.00 71.38 87 GLY A O 1
ATOM 684 N N . GLN A 1 88 ? 6.611 4.863 -21.625 1.00 57.44 88 GLN A N 1
ATOM 685 C CA . GLN A 1 88 ? 7.501 5.978 -21.311 1.00 57.44 88 GLN A CA 1
ATOM 686 C C . GLN A 1 88 ? 8.585 5.517 -20.319 1.00 57.44 88 GLN A C 1
ATOM 688 O O . GLN A 1 88 ? 8.289 4.714 -19.434 1.00 57.44 88 GLN A O 1
ATOM 693 N N . PRO A 1 89 ? 9.837 5.992 -20.458 1.00 57.22 89 PRO A N 1
ATOM 694 C CA . PRO A 1 89 ? 10.892 5.663 -19.508 1.00 57.22 89 PRO A CA 1
ATOM 695 C C . PRO A 1 89 ? 10.481 6.107 -18.102 1.00 57.22 89 PRO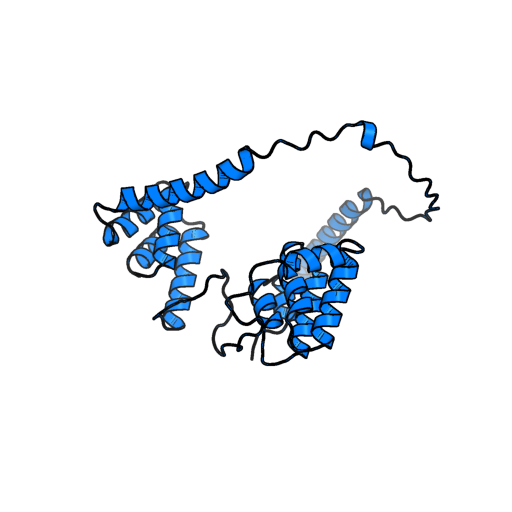 A C 1
ATOM 697 O O . PRO A 1 89 ? 10.003 7.227 -17.934 1.00 57.22 89 PRO A O 1
ATOM 700 N N . GLU A 1 90 ? 10.663 5.234 -17.108 1.00 59.41 90 GLU A N 1
ATOM 701 C CA . GLU A 1 90 ? 10.298 5.557 -15.728 1.00 59.41 90 GLU A CA 1
ATOM 702 C C . GLU A 1 90 ? 11.039 6.810 -15.245 1.00 59.41 90 GLU A C 1
ATOM 704 O O . GLU A 1 90 ? 12.258 6.933 -15.394 1.00 59.41 90 GLU A O 1
ATOM 709 N N . GLU A 1 91 ? 10.295 7.736 -14.637 1.00 54.81 91 GLU A N 1
ATOM 710 C CA . GLU A 1 91 ? 10.856 8.952 -14.037 1.00 54.81 91 GLU A CA 1
ATOM 711 C C . GLU A 1 91 ? 11.685 8.641 -12.781 1.00 54.81 91 GLU A C 1
ATOM 713 O O . GLU A 1 91 ? 12.600 9.387 -12.427 1.00 54.81 91 GLU A O 1
ATOM 718 N N . GLN A 1 92 ? 11.3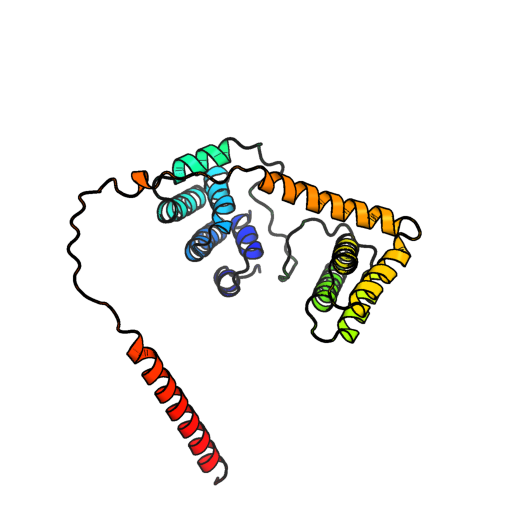93 7.513 -12.125 1.00 58.47 92 GLN A N 1
ATOM 719 C CA . GLN A 1 92 ? 12.056 7.070 -10.904 1.00 58.47 92 GLN A CA 1
ATOM 720 C C . GLN A 1 92 ? 12.988 5.874 -11.160 1.00 58.47 92 GLN A C 1
ATOM 722 O O . GLN A 1 92 ? 12.661 4.987 -11.947 1.00 58.47 92 GLN A O 1
ATOM 727 N N . PRO A 1 93 ? 14.135 5.781 -10.462 1.00 79.56 93 PRO A N 1
ATOM 728 C CA . PRO A 1 93 ? 14.994 4.603 -10.530 1.00 79.56 93 PRO A CA 1
ATOM 729 C C . PRO A 1 93 ? 14.276 3.326 -10.059 1.00 79.56 93 PRO A C 1
ATOM 731 O O . PRO A 1 93 ? 13.652 3.312 -8.994 1.00 79.56 93 PRO A O 1
ATOM 734 N N . TRP A 1 94 ? 14.439 2.225 -10.807 1.00 88.06 94 TRP A N 1
ATOM 735 C CA . TRP A 1 94 ? 13.915 0.904 -10.427 1.00 88.06 94 TRP A CA 1
ATOM 736 C C . TRP A 1 94 ? 14.343 0.510 -9.005 1.00 88.06 94 TRP A C 1
ATOM 738 O O . TRP A 1 94 ? 13.497 0.170 -8.175 1.00 88.06 94 TRP A O 1
ATOM 748 N N . LEU A 1 95 ? 15.647 0.620 -8.718 1.00 88.81 95 LEU A N 1
ATOM 749 C CA . LEU A 1 95 ? 16.222 0.329 -7.407 1.00 88.81 95 LEU A CA 1
ATOM 750 C C . LEU A 1 95 ? 16.173 1.543 -6.485 1.00 88.81 95 LEU A C 1
ATOM 752 O O . LEU A 1 95 ? 16.805 2.573 -6.760 1.00 88.81 95 LEU A O 1
ATOM 756 N N . VAL A 1 96 ? 15.517 1.362 -5.346 1.00 83.38 96 VAL A N 1
ATOM 757 C CA . VAL A 1 96 ? 15.351 2.363 -4.292 1.00 83.38 96 VAL A CA 1
ATOM 758 C C . VAL A 1 96 ? 16.186 1.994 -3.068 1.00 83.38 96 VAL A C 1
ATOM 760 O O . VAL A 1 96 ? 16.405 0.817 -2.772 1.00 83.38 96 VAL A O 1
ATOM 763 N N . ASP A 1 97 ? 16.687 3.003 -2.356 1.00 79.88 97 ASP A N 1
ATOM 764 C CA . ASP A 1 97 ? 17.377 2.772 -1.089 1.00 79.88 97 ASP A CA 1
ATOM 765 C C . ASP A 1 97 ? 16.357 2.310 -0.032 1.00 79.88 97 ASP A C 1
ATOM 767 O O . ASP A 1 97 ? 15.272 2.879 0.102 1.00 79.88 97 ASP A O 1
ATOM 771 N N . GLU A 1 98 ? 16.689 1.256 0.719 1.00 61.22 98 GLU A N 1
ATOM 772 C CA . GLU A 1 98 ? 15.874 0.814 1.853 1.00 61.22 98 GLU A CA 1
ATOM 773 C C . GLU A 1 98 ? 15.939 1.903 2.932 1.00 61.22 98 GLU A C 1
ATOM 775 O O . GLU A 1 98 ? 16.927 2.020 3.655 1.00 61.22 98 GLU A O 1
ATOM 780 N N . VAL A 1 99 ? 14.898 2.733 3.030 1.00 55.00 99 VAL A N 1
ATOM 781 C CA . VAL A 1 99 ? 14.791 3.708 4.119 1.00 55.00 99 VAL A CA 1
ATOM 782 C C . VAL A 1 99 ? 14.724 2.928 5.439 1.00 55.00 99 VAL A C 1
ATOM 784 O O . VAL A 1 99 ? 13.742 2.234 5.720 1.00 55.00 99 VAL A O 1
ATOM 787 N N . GLU A 1 100 ? 15.799 2.987 6.232 1.00 45.72 100 GLU A N 1
ATOM 788 C CA . GLU A 1 100 ? 15.867 2.400 7.573 1.00 45.72 100 GLU A CA 1
ATOM 789 C C . GLU A 1 100 ? 14.968 3.192 8.533 1.00 45.72 100 GLU A C 1
ATOM 791 O O . GLU A 1 100 ? 15.412 4.083 9.250 1.00 45.72 100 GLU A O 1
ATOM 796 N N . GLY A 1 101 ? 13.678 2.869 8.551 1.00 42.38 101 GLY A N 1
ATOM 797 C CA . GLY A 1 101 ? 12.732 3.445 9.502 1.00 42.38 101 GLY A CA 1
ATOM 798 C C . GLY A 1 101 ? 11.315 3.421 8.958 1.00 42.38 101 GLY A C 1
ATOM 799 O O . GLY A 1 101 ? 11.004 4.128 8.012 1.00 42.38 101 GLY A O 1
ATOM 800 N N . GLY A 1 102 ? 10.466 2.588 9.554 1.00 38.41 102 GLY A N 1
ATOM 801 C CA . GLY A 1 102 ? 9.054 2.483 9.193 1.00 38.41 102 GLY A CA 1
ATOM 802 C C . GLY A 1 102 ? 8.592 1.037 9.205 1.00 38.41 102 GLY A C 1
ATOM 803 O O . GLY A 1 102 ? 8.593 0.361 8.177 1.00 38.41 102 GLY A O 1
ATOM 804 N N . SER A 1 103 ? 8.250 0.560 10.403 1.00 38.66 103 SER A N 1
ATOM 805 C CA . SER A 1 103 ? 7.393 -0.610 10.590 1.00 38.66 103 SER A CA 1
ATOM 806 C C . SER A 1 103 ? 6.124 -0.435 9.752 1.00 38.66 103 SER A C 1
ATOM 808 O O . SER A 1 103 ? 5.606 0.671 9.655 1.00 38.66 103 SER A O 1
ATOM 810 N N . GLY A 1 104 ? 5.676 -1.524 9.129 1.00 48.88 104 GLY A N 1
ATOM 811 C CA . GLY A 1 104 ? 4.584 -1.535 8.165 1.00 48.88 104 GLY A CA 1
ATOM 812 C C . GLY A 1 104 ? 3.289 -0.882 8.646 1.00 48.88 104 GLY A C 1
ATOM 813 O O . GLY A 1 104 ? 2.920 -0.964 9.815 1.00 48.88 104 GLY A O 1
ATOM 814 N N . GLY A 1 105 ? 2.605 -0.293 7.678 1.00 35.69 105 GLY A N 1
ATOM 815 C CA . GLY A 1 105 ? 1.225 0.153 7.726 1.00 35.69 105 GLY A CA 1
ATOM 816 C C . GLY A 1 105 ? 0.835 0.496 6.294 1.00 35.69 105 GLY A C 1
ATOM 817 O O . GLY A 1 105 ? 1.583 1.198 5.619 1.00 35.69 105 GLY A O 1
ATOM 818 N N . GLU A 1 106 ? -0.263 -0.090 5.840 1.00 43.84 106 GLU A N 1
ATOM 819 C CA . GLU A 1 106 ? -0.801 -0.074 4.482 1.00 43.84 106 GLU A CA 1
ATOM 820 C C . GLU A 1 106 ? -0.999 1.321 3.865 1.00 43.84 106 GLU A C 1
ATOM 822 O O . GLU A 1 106 ? -0.903 2.355 4.527 1.00 43.84 106 GLU A O 1
ATOM 827 N N . ASP A 1 107 ? -1.293 1.270 2.567 1.00 41.41 107 ASP A N 1
ATOM 828 C CA . ASP A 1 107 ? -1.544 2.342 1.609 1.00 41.41 107 ASP A CA 1
ATOM 829 C C . ASP A 1 107 ? -0.279 3.047 1.108 1.00 41.41 107 ASP A C 1
ATOM 831 O O . ASP A 1 107 ? 0.359 3.869 1.773 1.00 41.41 107 ASP A O 1
ATOM 835 N N . GLY A 1 108 ? 0.104 2.646 -0.110 1.00 38.91 108 GLY A N 1
ATOM 836 C CA . GLY A 1 108 ? 1.049 3.384 -0.928 1.00 38.91 108 GLY A CA 1
ATOM 837 C C . GLY A 1 108 ? 0.480 4.760 -1.226 1.00 38.91 108 GLY A C 1
ATOM 838 O O . GLY A 1 108 ? -0.719 4.877 -1.410 1.00 38.91 108 GLY A O 1
ATOM 839 N N . PHE A 1 109 ? 1.346 5.761 -1.185 1.00 39.78 109 PHE A N 1
ATOM 840 C CA . PHE A 1 109 ? 1.416 6.981 -1.989 1.00 39.78 109 PHE A CA 1
ATOM 841 C C . PHE A 1 109 ? 2.487 7.817 -1.289 1.00 39.78 109 PHE A C 1
ATOM 843 O O . PHE A 1 109 ? 2.383 8.104 -0.097 1.00 39.78 109 PHE A O 1
ATOM 850 N N . ASP A 1 110 ? 3.572 8.060 -2.016 1.00 46.53 110 ASP A N 1
ATOM 851 C CA . ASP A 1 110 ? 4.778 8.719 -1.537 1.00 46.53 110 ASP A CA 1
ATOM 852 C C . ASP A 1 110 ? 4.498 10.118 -0.956 1.00 46.53 110 ASP A C 1
ATOM 854 O O . ASP A 1 110 ? 3.526 10.779 -1.316 1.00 46.53 110 ASP A O 1
ATOM 858 N N . GLU A 1 111 ? 5.418 10.543 -0.083 1.00 45.31 111 GLU A N 1
ATOM 859 C CA . GLU A 1 111 ? 5.597 11.907 0.440 1.00 45.31 111 GLU A CA 1
ATOM 860 C C . GLU A 1 111 ? 4.668 12.348 1.588 1.00 45.31 111 GLU A C 1
ATOM 862 O O . GLU A 1 111 ? 3.885 13.290 1.492 1.00 45.31 111 GLU A O 1
ATOM 867 N N . GLU A 1 112 ? 4.905 11.788 2.780 1.00 50.72 112 GLU A N 1
ATOM 868 C CA . GLU A 1 112 ? 4.762 12.567 4.020 1.00 50.72 112 GLU A CA 1
ATOM 869 C C . GLU A 1 112 ? 5.866 13.639 4.081 1.00 50.72 112 GLU A C 1
ATOM 871 O O . GLU A 1 112 ? 6.837 13.545 4.836 1.00 50.72 112 GLU A O 1
ATOM 876 N N . GLU A 1 113 ? 5.743 14.680 3.256 1.00 48.50 113 GLU A N 1
ATOM 877 C CA . GLU A 1 113 ? 6.529 15.896 3.436 1.00 48.50 113 GLU A CA 1
ATOM 878 C C . GLU A 1 113 ? 6.204 16.511 4.809 1.00 48.50 113 GLU A C 1
ATOM 880 O O . GLU A 1 113 ? 5.093 16.970 5.076 1.00 48.50 113 GLU A O 1
ATOM 885 N N . GLY A 1 114 ? 7.201 16.541 5.697 1.00 54.25 114 GLY A N 1
ATOM 886 C CA . GLY A 1 114 ? 7.192 17.377 6.901 1.00 54.25 114 GLY A CA 1
ATOM 887 C C . GLY A 1 114 ? 6.656 16.751 8.193 1.00 54.25 114 GLY A C 1
ATOM 888 O O . GLY A 1 114 ? 6.618 17.464 9.195 1.00 54.25 114 GLY A O 1
ATOM 889 N N . LEU A 1 115 ? 6.297 15.462 8.215 1.00 64.00 115 LEU A N 1
ATOM 890 C CA . LEU A 1 115 ? 5.898 14.756 9.443 1.00 64.00 115 LEU A CA 1
ATOM 891 C C . LEU A 1 115 ? 7.032 13.888 10.003 1.00 64.00 115 LEU A C 1
ATOM 893 O O . LEU A 1 115 ? 7.803 13.267 9.271 1.00 64.00 115 LEU A O 1
ATOM 897 N N . SER A 1 116 ? 7.142 13.828 11.328 1.00 76.88 116 SER A N 1
ATOM 898 C CA . SER A 1 116 ? 7.959 12.822 12.006 1.00 76.88 116 SER A CA 1
ATOM 899 C C . SER A 1 116 ? 7.299 11.441 11.928 1.00 76.88 116 SER A C 1
ATOM 901 O O . SER A 1 116 ? 6.085 11.325 11.794 1.00 76.88 116 SER A O 1
ATOM 903 N N . ALA A 1 117 ? 8.087 10.374 12.101 1.00 67.38 117 ALA A N 1
ATOM 904 C CA . ALA A 1 117 ? 7.576 8.997 12.094 1.00 67.38 117 ALA A CA 1
ATOM 905 C C . ALA A 1 117 ? 6.442 8.754 13.111 1.00 67.38 117 ALA A C 1
ATOM 907 O O . ALA A 1 117 ? 5.571 7.923 12.880 1.00 67.38 117 ALA A O 1
ATOM 908 N N . GLN A 1 118 ? 6.444 9.491 14.225 1.00 70.06 118 GLN A N 1
ATOM 909 C CA . GLN A 1 118 ? 5.385 9.414 15.228 1.00 70.06 118 GLN A CA 1
ATOM 910 C C . GLN A 1 118 ? 4.090 10.064 14.727 1.00 70.06 118 GLN A C 1
ATOM 912 O O . GLN A 1 118 ? 3.018 9.487 14.868 1.00 70.06 118 GLN A O 1
ATOM 917 N N . GLU A 1 119 ? 4.186 11.250 14.127 1.00 76.62 119 GLU A N 1
ATOM 918 C CA . GLU A 1 119 ? 3.028 11.966 13.577 1.00 76.62 119 GLU A CA 1
ATOM 919 C C . GLU A 1 119 ? 2.414 11.202 12.398 1.00 76.62 119 GLU A C 1
ATOM 921 O O . GLU A 1 119 ? 1.194 11.156 12.261 1.00 76.62 119 GLU A O 1
ATOM 926 N N . ALA A 1 120 ? 3.257 10.544 11.605 1.00 75.69 120 ALA A N 1
ATOM 927 C CA . ALA A 1 120 ? 2.859 9.627 10.549 1.00 75.69 120 ALA A CA 1
ATOM 928 C C . ALA A 1 120 ? 2.060 8.424 11.071 1.00 75.69 120 ALA A C 1
ATOM 930 O O . ALA A 1 120 ? 0.983 8.098 10.570 1.00 75.69 120 ALA A O 1
ATOM 931 N N . GLU A 1 121 ? 2.569 7.758 12.110 1.00 76.25 121 GLU A N 1
ATOM 932 C CA . GLU A 1 121 ? 1.899 6.610 12.727 1.00 76.25 121 GLU A CA 1
ATOM 933 C C . GLU A 1 121 ? 0.567 7.018 13.373 1.00 76.25 121 GLU A C 1
ATOM 935 O O . GLU A 1 121 ? -0.443 6.326 13.223 1.00 76.25 121 GLU A O 1
ATOM 940 N N . GLU A 1 122 ? 0.533 8.178 14.031 1.00 82.94 122 GLU A N 1
ATOM 941 C CA . GLU A 1 122 ? -0.691 8.755 14.589 1.00 82.94 122 GLU A CA 1
ATOM 942 C C . GLU A 1 122 ? -1.719 9.075 13.499 1.00 82.94 122 GLU A C 1
ATOM 944 O O . GLU A 1 122 ? -2.891 8.715 13.637 1.00 82.94 122 GLU A O 1
ATOM 949 N N . LEU A 1 123 ? -1.289 9.689 12.395 1.00 86.69 123 LEU A N 1
ATOM 950 C CA . LEU A 1 123 ? -2.140 9.978 11.246 1.00 86.69 123 LEU A CA 1
ATOM 951 C C . LEU A 1 123 ? -2.725 8.691 10.646 1.00 86.69 123 LEU A C 1
ATOM 953 O O . LEU A 1 123 ? -3.942 8.605 10.464 1.00 86.69 123 LEU A O 1
ATOM 957 N N . ARG A 1 124 ? -1.897 7.665 10.414 1.00 83.62 124 ARG A N 1
ATOM 958 C CA . ARG A 1 124 ? -2.348 6.351 9.916 1.00 83.62 124 ARG A CA 1
ATOM 959 C C . ARG A 1 124 ? -3.358 5.701 10.856 1.00 83.62 124 ARG A C 1
ATOM 961 O O . ARG A 1 124 ? -4.409 5.244 10.410 1.00 83.62 124 ARG A O 1
ATOM 968 N N . GLY A 1 125 ? -3.078 5.697 12.159 1.00 78.81 125 GLY A N 1
ATOM 969 C CA . GLY A 1 125 ? -3.986 5.149 13.165 1.00 78.81 125 GLY A CA 1
ATOM 970 C C . GLY A 1 125 ? -5.342 5.857 13.174 1.00 78.81 125 GLY A C 1
ATOM 971 O O . GLY A 1 125 ? -6.385 5.208 13.248 1.00 78.81 125 GLY A O 1
ATOM 972 N N . LEU A 1 126 ? -5.350 7.185 13.044 1.00 89.69 126 LEU A N 1
ATOM 973 C CA . LEU A 1 126 ? -6.582 7.966 12.961 1.00 89.69 126 LEU A CA 1
ATOM 974 C C . LEU A 1 126 ? -7.371 7.687 11.676 1.00 89.69 126 LEU A C 1
ATOM 976 O O . LEU A 1 126 ? -8.593 7.558 11.749 1.00 89.69 126 LEU A O 1
ATOM 980 N N . ILE A 1 127 ? -6.701 7.555 10.527 1.00 89.62 127 ILE A N 1
ATOM 981 C CA . ILE A 1 127 ? -7.341 7.190 9.251 1.00 89.62 127 ILE A CA 1
ATOM 982 C C . ILE A 1 127 ? -8.009 5.815 9.362 1.00 89.62 127 ILE A C 1
ATOM 984 O O . ILE A 1 127 ? -9.183 5.674 9.016 1.00 89.62 127 ILE A O 1
ATOM 988 N N . LEU A 1 128 ? -7.301 4.826 9.914 1.00 84.81 128 LEU A N 1
ATOM 989 C CA . LEU A 1 128 ? -7.832 3.478 10.117 1.00 84.81 128 LEU A CA 1
ATOM 990 C C . LEU A 1 128 ? -9.092 3.498 10.994 1.00 84.81 128 LEU A C 1
ATOM 992 O O . LEU A 1 128 ? -10.121 2.934 10.625 1.00 84.81 128 LEU A O 1
ATOM 996 N N . VAL A 1 129 ? -9.043 4.195 12.133 1.00 83.69 129 VAL A N 1
ATOM 997 C CA . VAL A 1 129 ? -10.195 4.307 13.044 1.00 83.69 129 VAL A CA 1
ATOM 998 C C . VAL A 1 129 ? -11.352 5.072 12.398 1.00 83.69 129 VAL A C 1
ATOM 1000 O O . VAL A 1 129 ? -12.509 4.732 12.627 1.00 83.69 129 VAL A O 1
ATOM 1003 N N . ALA A 1 130 ? -11.088 6.097 11.589 1.00 89.44 130 ALA A N 1
ATOM 1004 C CA . ALA A 1 130 ? -12.143 6.843 10.904 1.00 89.44 130 ALA A CA 1
ATOM 1005 C C . ALA A 1 130 ? -12.922 5.968 9.902 1.00 89.44 130 ALA A C 1
ATOM 1007 O O . ALA A 1 130 ? -14.143 6.115 9.780 1.00 89.44 130 ALA A O 1
ATOM 1008 N N . ARG A 1 131 ? -12.237 5.045 9.218 1.00 86.44 131 ARG A N 1
ATOM 1009 C CA . ARG A 1 131 ? -12.821 4.193 8.173 1.00 86.44 131 ARG A CA 1
ATOM 1010 C C . ARG A 1 131 ? -13.461 2.920 8.718 1.00 86.44 131 ARG A C 1
ATOM 1012 O O . ARG A 1 131 ? -14.616 2.653 8.411 1.00 86.44 131 ARG A O 1
ATOM 1019 N N . GLU A 1 132 ? -12.740 2.178 9.553 1.00 83.31 132 GLU A N 1
ATOM 1020 C CA . GLU A 1 132 ? -13.054 0.765 9.818 1.00 83.31 132 GLU A CA 1
ATOM 1021 C C . GLU A 1 132 ? -13.717 0.509 11.181 1.00 83.31 132 GLU A C 1
ATOM 1023 O O . GLU A 1 132 ? -14.262 -0.568 11.425 1.00 83.31 132 GLU A O 1
ATOM 1028 N N . GLU A 1 133 ? -13.675 1.469 12.109 1.00 86.31 133 GLU A N 1
ATOM 1029 C CA . GLU A 1 133 ? -14.189 1.252 13.464 1.00 86.31 133 GLU A CA 1
ATOM 1030 C C . GLU A 1 133 ? -15.721 1.093 13.468 1.00 86.31 133 GLU A C 1
ATOM 1032 O O . GLU A 1 133 ? -16.433 2.025 13.100 1.00 86.31 133 GLU A O 1
ATOM 1037 N N . PRO A 1 134 ? -16.286 -0.025 13.958 1.00 74.94 134 PRO A N 1
ATOM 1038 C CA . PRO A 1 134 ? -17.725 -0.276 13.871 1.00 74.94 134 PRO A CA 1
ATOM 1039 C C . PRO A 1 134 ? -18.584 0.708 14.672 1.00 74.94 134 PRO A C 1
ATOM 1041 O O . PRO A 1 134 ? -19.777 0.835 14.398 1.00 74.94 134 PRO A O 1
ATOM 1044 N N . ASN A 1 135 ? -18.035 1.386 15.688 1.00 85.62 135 ASN A N 1
ATOM 1045 C CA . ASN A 1 135 ? -18.781 2.367 16.473 1.00 85.62 135 ASN A CA 1
ATOM 1046 C C . ASN A 1 135 ? -18.711 3.778 15.849 1.00 85.62 135 ASN A C 1
ATOM 1048 O O . ASN A 1 135 ? -17.672 4.440 15.971 1.00 85.62 135 ASN A O 1
ATOM 1052 N N . PRO A 1 136 ? -19.829 4.341 15.338 1.00 87.88 136 PRO A N 1
ATOM 1053 C CA . PRO A 1 136 ? -19.838 5.665 14.704 1.00 87.88 136 PRO A CA 1
ATOM 1054 C C . PRO A 1 136 ? -19.330 6.783 15.618 1.00 87.88 136 PRO A C 1
ATOM 1056 O O . PRO A 1 136 ? -18.734 7.757 15.175 1.00 87.88 136 PRO A O 1
ATOM 1059 N N . THR A 1 137 ? -19.517 6.643 16.932 1.00 91.62 137 THR A N 1
ATOM 1060 C CA . THR A 1 137 ? -19.055 7.647 17.899 1.00 91.62 137 THR A CA 1
ATOM 1061 C C . THR A 1 137 ? -17.529 7.672 18.005 1.00 91.62 137 THR A C 1
ATOM 1063 O O . THR A 1 137 ? -16.952 8.712 18.309 1.00 91.62 137 THR A O 1
ATOM 1066 N N . VAL A 1 138 ? -16.861 6.534 17.811 1.00 88.12 138 VAL A N 1
ATOM 1067 C CA . VAL A 1 138 ? -15.394 6.456 17.824 1.00 88.12 138 VAL A CA 1
ATOM 1068 C C . VAL A 1 138 ? -14.839 6.959 16.490 1.00 88.12 138 VAL A C 1
ATOM 1070 O O . VAL A 1 138 ? -13.950 7.809 16.517 1.00 88.12 138 VAL A O 1
ATOM 1073 N N . ARG A 1 139 ? -15.459 6.581 15.362 1.00 95.44 139 ARG A N 1
ATOM 1074 C CA . ARG A 1 139 ? -15.146 7.131 14.028 1.00 95.44 139 ARG A CA 1
ATOM 1075 C C . ARG A 1 139 ? -15.194 8.658 14.008 1.00 95.44 139 ARG A C 1
ATOM 1077 O O . ARG A 1 139 ? -14.225 9.301 13.625 1.00 95.44 139 ARG A O 1
ATOM 1084 N N . ILE A 1 140 ? -16.275 9.254 14.525 1.00 94.75 140 ILE A N 1
ATOM 1085 C CA . ILE A 1 140 ? -16.443 10.717 14.596 1.00 94.75 140 ILE A CA 1
ATOM 1086 C C . ILE A 1 140 ? -15.312 11.385 15.390 1.00 94.75 140 ILE A C 1
ATOM 1088 O O . ILE A 1 140 ? -14.856 12.462 15.017 1.00 94.75 140 ILE A O 1
ATOM 1092 N N . ARG A 1 141 ? -14.820 10.767 16.473 1.00 92.50 141 ARG A N 1
ATOM 1093 C CA . ARG A 1 141 ? -13.688 11.329 17.231 1.00 92.50 141 ARG A CA 1
ATOM 1094 C C . ARG A 1 141 ? -12.392 11.297 16.429 1.00 92.50 141 ARG A C 1
ATOM 1096 O O . ARG A 1 141 ? -11.630 12.256 16.508 1.00 92.50 141 ARG A O 1
ATOM 1103 N N . ALA A 1 142 ? -12.156 10.227 15.673 1.00 91.00 142 ALA A N 1
ATOM 1104 C CA . ALA A 1 142 ? -11.004 10.143 14.784 1.00 91.00 142 ALA A CA 1
ATOM 1105 C C . ALA A 1 142 ? -11.096 11.184 13.661 1.00 91.00 142 ALA A C 1
ATOM 1107 O O . ALA A 1 142 ? -10.150 11.932 13.456 1.00 91.00 142 ALA A O 1
ATOM 1108 N N . ILE A 1 143 ? -12.266 11.338 13.039 1.00 96.38 143 ILE A N 1
ATOM 1109 C CA . ILE A 1 143 ? -12.559 12.376 12.036 1.00 96.38 143 ILE A CA 1
ATOM 1110 C C . ILE A 1 143 ? -12.284 13.786 12.579 1.00 96.38 143 ILE A C 1
ATOM 1112 O O . ILE A 1 143 ? -11.599 14.583 11.946 1.00 96.38 143 ILE A O 1
ATOM 1116 N N . GLN A 1 144 ? -12.750 14.089 13.792 1.00 93.75 144 GLN A N 1
ATOM 1117 C CA . GLN A 1 144 ? -12.485 15.375 14.447 1.00 93.75 144 GLN A CA 1
ATOM 1118 C C . GLN A 1 144 ? -11.001 15.601 14.757 1.00 93.75 144 GLN A C 1
ATOM 1120 O O . GLN A 1 144 ? -10.561 16.749 14.828 1.00 93.75 144 GLN A O 1
ATOM 1125 N N . ALA A 1 145 ? -10.239 14.535 15.012 1.00 91.12 145 ALA A N 1
ATOM 1126 C CA . ALA A 1 145 ? -8.796 14.624 15.190 1.00 91.12 145 ALA A CA 1
ATOM 1127 C C . ALA A 1 145 ? -8.094 14.851 13.843 1.00 91.12 145 ALA A C 1
ATOM 1129 O O . ALA A 1 145 ? -7.266 15.753 13.756 1.00 91.12 145 ALA A O 1
ATOM 1130 N N . LEU A 1 146 ? -8.493 14.124 12.793 1.00 92.81 146 LEU A N 1
ATOM 1131 C CA . LEU A 1 146 ? -8.000 14.300 11.424 1.00 92.81 146 LEU A CA 1
ATOM 1132 C C . LEU A 1 146 ? -8.234 15.722 10.909 1.00 92.81 146 LEU A C 1
ATOM 1134 O O . LEU A 1 146 ? -7.321 16.306 10.346 1.00 92.81 146 LEU A O 1
ATOM 1138 N N . GLY A 1 147 ? -9.395 16.327 11.179 1.00 89.19 147 GLY A N 1
ATOM 1139 C CA . GLY A 1 147 ? -9.682 17.712 10.773 1.00 89.19 147 GLY A CA 1
ATOM 1140 C C . GLY A 1 147 ? -8.763 18.768 11.400 1.00 89.19 147 GLY A C 1
ATOM 1141 O O . GLY A 1 147 ? -8.692 19.892 10.918 1.00 89.19 147 GLY A O 1
ATOM 1142 N N . LYS A 1 148 ? -8.039 18.428 12.475 1.00 88.56 148 LYS A N 1
ATOM 1143 C CA . LYS A 1 148 ? -7.026 19.309 13.084 1.00 88.56 148 LYS A CA 1
ATOM 1144 C C . LYS A 1 148 ? -5.638 19.109 12.485 1.00 88.56 148 LYS A C 1
ATOM 1146 O O . LYS A 1 148 ? -4.743 19.899 12.775 1.00 88.56 148 LYS A O 1
ATOM 1151 N N . ILE A 1 149 ? -5.452 18.050 11.702 1.00 84.12 149 ILE A N 1
ATOM 1152 C CA . ILE A 1 149 ? -4.201 17.718 11.038 1.00 84.12 149 ILE A CA 1
ATOM 1153 C C . ILE A 1 149 ? -4.308 18.230 9.603 1.00 84.12 149 ILE A C 1
ATOM 1155 O O . ILE A 1 149 ? -4.987 17.647 8.763 1.00 84.12 149 ILE A O 1
ATOM 1159 N N . SER A 1 150 ? -3.619 19.330 9.311 1.00 72.56 150 SER A N 1
ATOM 1160 C CA . SER A 1 150 ? -3.539 19.905 7.963 1.00 72.56 150 SER A CA 1
ATOM 1161 C C . SER A 1 150 ? -2.571 19.110 7.078 1.00 72.56 150 SER A C 1
ATOM 1163 O O . SER A 1 150 ? -1.538 19.622 6.657 1.00 72.56 150 SER A O 1
ATOM 1165 N N . ASN A 1 151 ? -2.893 17.839 6.834 1.00 83.38 151 ASN A N 1
ATOM 1166 C CA . ASN A 1 151 ? -2.143 16.927 5.975 1.00 83.38 151 ASN A CA 1
ATOM 1167 C C . ASN A 1 151 ? -3.022 16.456 4.806 1.00 83.38 151 ASN A C 1
ATOM 1169 O O . ASN A 1 151 ? -4.219 16.214 4.973 1.00 83.38 151 ASN A O 1
ATOM 1173 N N . LEU A 1 152 ? -2.420 16.293 3.626 1.00 81.75 152 LEU A N 1
ATOM 1174 C CA . LEU A 1 152 ? -3.124 15.904 2.404 1.00 81.75 152 LEU A CA 1
ATOM 1175 C C . LEU A 1 152 ? -3.877 14.568 2.543 1.00 81.75 152 LEU A C 1
ATOM 1177 O O . LEU A 1 152 ? -5.001 14.449 2.056 1.00 81.75 152 LEU A O 1
ATOM 1181 N N . HIS A 1 153 ? -3.314 13.583 3.246 1.00 80.62 153 HIS A N 1
ATOM 1182 C CA . HIS A 1 153 ? -3.963 12.291 3.487 1.00 80.62 153 HIS A CA 1
ATOM 1183 C C . HIS A 1 153 ? -5.182 12.417 4.408 1.00 80.62 153 HIS A C 1
ATOM 1185 O O . HIS A 1 153 ? -6.211 11.783 4.157 1.00 80.62 153 HIS A O 1
ATOM 1191 N N . ALA A 1 154 ? -5.103 13.265 5.441 1.00 86.81 154 ALA A N 1
ATOM 1192 C CA . ALA A 1 154 ? -6.251 13.569 6.293 1.00 86.81 154 ALA A CA 1
ATOM 1193 C C . ALA A 1 154 ? -7.367 14.225 5.467 1.00 86.81 154 ALA A C 1
ATOM 1195 O O . ALA A 1 154 ? -8.508 13.776 5.517 1.00 86.81 154 ALA A O 1
ATOM 1196 N N . ILE A 1 155 ? -7.024 15.219 4.642 1.00 90.44 155 ILE A N 1
ATOM 1197 C CA . ILE A 1 155 ? -7.974 15.929 3.775 1.00 90.44 155 ILE A CA 1
ATOM 1198 C C . ILE A 1 155 ? -8.656 14.968 2.791 1.00 90.44 155 ILE A C 1
ATOM 1200 O O . ILE A 1 155 ? -9.882 14.966 2.709 1.00 90.44 155 ILE A O 1
ATOM 1204 N N . ARG A 1 156 ? -7.897 14.109 2.096 1.00 87.38 156 ARG A N 1
ATOM 1205 C CA . ARG A 1 156 ? -8.450 13.111 1.158 1.00 87.38 156 ARG A CA 1
ATOM 1206 C C . ARG A 1 156 ? -9.389 12.121 1.846 1.00 87.38 156 ARG A C 1
ATOM 1208 O O . ARG A 1 156 ? -10.466 11.842 1.329 1.00 87.38 156 ARG A O 1
ATOM 1215 N N . THR A 1 157 ? -9.008 11.627 3.024 1.00 88.75 157 THR A N 1
ATOM 1216 C CA . THR A 1 157 ? -9.846 10.704 3.809 1.00 88.75 157 THR A CA 1
ATOM 1217 C C . THR A 1 157 ? -11.143 11.374 4.256 1.00 88.75 157 THR A C 1
ATOM 1219 O O . THR A 1 157 ? -12.212 10.778 4.195 1.00 88.75 157 THR A O 1
ATOM 1222 N N . LEU A 1 158 ? -11.074 12.627 4.706 1.00 94.94 158 LEU A N 1
ATOM 1223 C CA . LEU A 1 158 ? -12.265 13.374 5.092 1.00 94.94 158 LEU A CA 1
ATOM 1224 C C . LEU A 1 158 ? -13.162 13.671 3.884 1.00 94.94 158 LEU A C 1
ATOM 1226 O O . LEU A 1 158 ? -14.380 13.606 4.015 1.00 94.94 158 LEU A O 1
ATOM 1230 N N . ALA A 1 159 ? -12.585 13.954 2.713 1.00 93.25 159 ALA A N 1
ATOM 1231 C CA . ALA A 1 159 ? -13.345 14.232 1.496 1.00 93.25 159 ALA A CA 1
ATOM 1232 C C . ALA A 1 159 ? -14.100 12.990 1.013 1.00 93.25 159 ALA A C 1
ATOM 1234 O O . ALA A 1 159 ? -15.296 13.069 0.739 1.00 93.25 159 ALA A O 1
ATOM 1235 N N . SER A 1 160 ? -13.441 11.827 1.002 1.00 90.81 160 SER A N 1
ATOM 1236 C CA . SER A 1 160 ? -14.094 10.573 0.620 1.00 90.81 160 SER A CA 1
ATOM 1237 C C . SER A 1 160 ? -15.244 10.216 1.563 1.00 90.81 160 SER A C 1
ATOM 1239 O O . SER A 1 160 ? -16.314 9.839 1.089 1.00 90.81 160 SER A O 1
ATOM 1241 N N . LEU A 1 161 ? -15.066 10.408 2.876 1.00 92.56 161 LEU A N 1
ATOM 1242 C CA . LEU A 1 161 ? -16.123 10.221 3.873 1.00 92.56 161 LEU A CA 1
ATOM 1243 C C . LEU A 1 161 ? -17.251 11.254 3.726 1.00 92.56 161 LEU A C 1
ATOM 1245 O O . LEU A 1 161 ? -18.413 10.916 3.900 1.00 92.56 161 LEU A O 1
ATOM 1249 N N . ALA A 1 162 ? -16.953 12.510 3.400 1.00 94.56 162 ALA A N 1
ATOM 1250 C CA . ALA A 1 162 ? -17.990 13.521 3.192 1.00 94.56 162 ALA A CA 1
ATOM 1251 C C . ALA A 1 162 ? -18.873 13.202 1.970 1.00 94.56 162 ALA A C 1
ATOM 1253 O O . ALA A 1 162 ? -20.082 13.436 2.011 1.00 94.56 162 ALA A O 1
ATOM 1254 N N . LEU A 1 163 ? -18.283 12.638 0.915 1.00 91.62 163 LEU A N 1
ATOM 1255 C CA . LEU A 1 163 ? -18.971 12.308 -0.334 1.00 91.62 163 LEU A CA 1
ATOM 1256 C C . LEU A 1 163 ? -19.731 10.972 -0.267 1.00 91.62 163 LEU A C 1
ATOM 1258 O O . LEU A 1 163 ? -20.890 10.906 -0.664 1.00 91.62 163 LEU A O 1
ATOM 1262 N N . HIS A 1 164 ? -19.111 9.921 0.278 1.00 90.00 164 HIS A N 1
ATOM 1263 C CA . HIS A 1 164 ? -19.567 8.538 0.068 1.00 90.00 164 HIS A CA 1
ATOM 1264 C C . HIS A 1 164 ? -19.989 7.791 1.342 1.00 90.00 164 HIS A C 1
ATOM 1266 O O . HIS A 1 164 ? -20.376 6.622 1.272 1.00 90.00 164 HIS A O 1
ATOM 1272 N N . GLU A 1 165 ? -19.897 8.409 2.520 1.00 92.44 165 GLU A N 1
ATOM 1273 C CA . GLU A 1 165 ? -20.228 7.728 3.772 1.00 92.44 165 GLU A CA 1
ATOM 1274 C C . GLU A 1 165 ? -21.737 7.495 3.927 1.00 92.44 165 GLU A C 1
ATOM 1276 O O . GLU A 1 165 ? -22.547 8.406 3.772 1.00 92.44 165 GLU A O 1
ATOM 1281 N N . ALA A 1 166 ? -22.108 6.270 4.310 1.00 89.38 166 ALA A N 1
ATOM 1282 C CA . ALA A 1 166 ? -23.506 5.877 4.470 1.00 89.38 166 ALA A CA 1
ATOM 1283 C C . ALA A 1 166 ? -24.138 6.335 5.799 1.00 89.38 166 ALA A C 1
ATOM 1285 O O . ALA A 1 166 ? -25.355 6.498 5.873 1.00 89.38 166 ALA A O 1
ATOM 1286 N N . ASP A 1 167 ? -23.354 6.496 6.874 1.00 91.94 167 ASP A N 1
ATOM 1287 C CA . ASP A 1 167 ? -23.863 7.014 8.151 1.00 91.94 167 ASP A CA 1
ATOM 1288 C C . ASP A 1 167 ? -23.882 8.552 8.141 1.00 91.94 167 ASP A C 1
ATOM 1290 O O . ASP A 1 167 ? -22.838 9.198 8.254 1.00 91.94 167 ASP A O 1
ATOM 1294 N N . ASP A 1 168 ? -25.083 9.143 8.109 1.00 94.50 168 ASP A N 1
ATOM 1295 C CA . ASP A 1 168 ? -25.311 10.597 8.100 1.00 94.50 168 ASP A CA 1
ATOM 1296 C C . ASP A 1 168 ? -24.537 11.372 9.179 1.00 94.50 168 ASP A C 1
ATOM 1298 O O . ASP A 1 168 ? -24.272 12.569 9.032 1.00 94.50 168 ASP A O 1
ATOM 1302 N N . ARG A 1 169 ? -24.260 10.764 10.340 1.00 94.38 169 ARG A N 1
ATOM 1303 C CA . ARG A 1 169 ? -23.542 11.432 11.437 1.00 94.38 169 ARG A CA 1
ATOM 1304 C C . ARG A 1 169 ? -22.049 11.464 11.161 1.00 94.38 169 ARG A C 1
ATOM 1306 O O . ARG A 1 169 ? -21.408 12.457 11.495 1.00 94.38 169 ARG A O 1
ATOM 1313 N N . VAL A 1 170 ? -21.515 10.386 10.597 1.00 95.00 170 VAL A N 1
ATOM 1314 C CA . VAL A 1 170 ? -20.105 10.269 10.216 1.00 95.00 170 VAL A CA 1
ATOM 1315 C C . VAL A 1 170 ? -19.829 11.144 8.995 1.00 95.00 170 VAL A C 1
ATOM 1317 O O . VAL A 1 170 ? -18.898 11.945 9.040 1.00 95.00 170 VAL A O 1
ATOM 1320 N N . GLN A 1 171 ? -20.695 11.083 7.980 1.00 97.19 171 GLN A N 1
ATOM 1321 C CA . GLN A 1 171 ? -20.629 11.924 6.785 1.00 97.19 171 GLN A CA 1
ATOM 1322 C C . GLN A 1 171 ? -20.595 13.414 7.152 1.00 97.19 171 GLN A C 1
ATOM 1324 O O . GLN A 1 171 ? -19.682 14.143 6.768 1.00 97.19 171 GLN A O 1
ATOM 1329 N N . ARG A 1 172 ? -21.550 13.864 7.980 1.00 96.44 172 ARG A N 1
ATOM 1330 C CA . ARG A 1 172 ? -21.610 15.262 8.434 1.00 96.44 172 ARG A CA 1
ATOM 1331 C C . ARG A 1 172 ? -20.386 15.656 9.252 1.00 96.44 172 ARG A C 1
ATOM 1333 O O . ARG A 1 172 ? -19.872 16.746 9.069 1.00 96.44 172 ARG A O 1
ATOM 1340 N N . ALA A 1 173 ? -19.886 14.772 10.116 1.00 96.25 173 ALA A N 1
ATOM 1341 C CA . ALA A 1 173 ? -18.672 15.059 10.874 1.00 96.25 173 ALA A CA 1
ATOM 1342 C C . ALA A 1 173 ? -17.446 15.243 9.965 1.00 96.25 173 ALA A C 1
ATOM 1344 O O . ALA A 1 173 ? -16.593 16.072 10.276 1.00 96.25 173 ALA A O 1
ATOM 1345 N N . ALA A 1 174 ? -17.349 14.484 8.869 1.00 96.25 174 ALA A N 1
ATOM 1346 C CA . ALA A 1 174 ? -16.271 14.627 7.896 1.00 96.25 174 ALA A CA 1
ATOM 1347 C C . ALA A 1 174 ? -16.393 15.938 7.104 1.00 96.25 174 ALA A C 1
ATOM 1349 O O . ALA A 1 174 ? -15.403 16.653 6.953 1.00 96.25 174 ALA A O 1
ATOM 1350 N N . TYR A 1 175 ? -17.615 16.295 6.699 1.00 96.25 175 TYR A N 1
ATOM 1351 C CA . TYR A 1 175 ? -17.909 17.582 6.071 1.00 96.25 175 TYR A CA 1
ATOM 1352 C C . TYR A 1 175 ? -17.549 18.761 6.993 1.00 96.25 175 TYR A C 1
ATOM 1354 O O . TYR A 1 175 ? -16.772 19.628 6.603 1.00 96.25 175 TYR A O 1
ATOM 1362 N N . ASP A 1 176 ? -18.026 18.755 8.243 1.00 95.44 176 ASP A N 1
ATOM 1363 C CA . ASP A 1 176 ? -17.741 19.799 9.240 1.00 95.44 176 ASP A CA 1
ATOM 1364 C C . ASP A 1 176 ? -16.227 19.921 9.518 1.00 95.44 176 ASP A C 1
ATOM 1366 O O . ASP A 1 176 ? -15.696 21.014 9.726 1.00 95.44 176 ASP A O 1
ATOM 1370 N N . ALA A 1 177 ? -15.508 18.792 9.526 1.00 94.44 177 ALA A N 1
ATOM 1371 C CA . ALA A 1 177 ? -14.059 18.771 9.718 1.00 94.44 177 ALA A CA 1
ATOM 1372 C C . ALA A 1 177 ? -13.311 19.459 8.563 1.00 94.44 177 ALA A C 1
ATOM 1374 O O . ALA A 1 177 ? -12.334 20.168 8.810 1.00 94.44 177 ALA A O 1
ATOM 1375 N N . LEU A 1 178 ? -13.782 19.292 7.324 1.00 93.94 178 LEU A N 1
ATOM 1376 C CA . LEU A 1 178 ? -13.240 19.993 6.160 1.00 93.94 178 LEU A CA 1
ATOM 1377 C C . LEU A 1 178 ? -13.670 21.458 6.104 1.00 93.94 178 LEU A C 1
ATOM 1379 O O . LEU A 1 178 ? -12.879 22.301 5.682 1.00 93.94 178 LEU A O 1
ATOM 1383 N N . GLU A 1 179 ? -14.879 21.787 6.560 1.00 91.81 179 GLU A N 1
ATOM 1384 C CA . GLU A 1 179 ? -15.39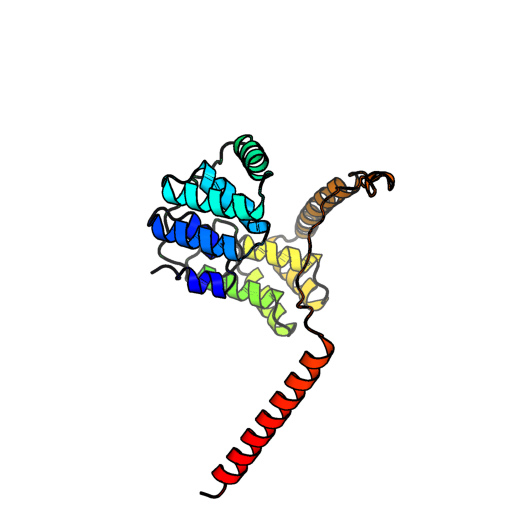9 23.160 6.555 1.00 91.81 179 GLU A CA 1
ATOM 1385 C C . GLU A 1 179 ? -14.487 24.085 7.369 1.00 91.81 179 GLU A C 1
ATOM 1387 O O . GLU A 1 179 ? -14.226 25.218 6.970 1.00 91.81 179 GLU A O 1
ATOM 1392 N N . GLY A 1 180 ? -13.892 23.573 8.451 1.00 82.31 180 GLY A N 1
ATOM 1393 C CA . GLY A 1 180 ? -12.899 24.309 9.233 1.00 82.31 180 GLY A CA 1
ATOM 1394 C C . GLY A 1 180 ? -11.635 24.710 8.457 1.00 82.31 180 GLY A C 1
ATOM 1395 O O . GLY A 1 180 ? -10.983 25.678 8.842 1.00 82.31 180 GLY A O 1
ATOM 1396 N N . THR A 1 181 ? -11.285 23.992 7.383 1.00 82.00 181 THR A N 1
ATOM 1397 C CA . THR A 1 181 ? -10.115 24.286 6.531 1.00 82.00 181 THR A CA 1
ATOM 1398 C C . THR A 1 181 ? -10.491 25.042 5.258 1.00 82.00 181 THR A C 1
ATOM 1400 O O . THR A 1 181 ? -9.795 25.985 4.892 1.00 82.00 181 THR A O 1
ATOM 1403 N N . PHE A 1 182 ? -11.582 24.652 4.596 1.00 85.81 182 PHE A N 1
ATOM 1404 C CA . PHE A 1 182 ? -11.952 25.155 3.267 1.00 85.81 182 PHE A CA 1
ATOM 1405 C C . PHE A 1 182 ? -13.067 26.209 3.286 1.00 85.81 182 PHE A C 1
ATOM 1407 O O . PHE A 1 182 ? -13.227 26.940 2.314 1.00 85.81 182 PHE A O 1
ATOM 1414 N N . GLY A 1 183 ? -13.831 26.328 4.377 1.00 90.50 183 GLY A N 1
ATOM 1415 C CA . GLY A 1 183 ? -14.886 27.330 4.522 1.00 90.50 183 GLY A CA 1
ATOM 1416 C C . GLY A 1 183 ? -15.874 27.336 3.352 1.00 90.50 183 GLY A C 1
ATOM 1417 O O . GLY A 1 183 ? -16.465 26.312 3.016 1.00 90.50 183 GLY A O 1
ATOM 1418 N N . GLU A 1 184 ? -16.043 28.502 2.727 1.00 90.00 184 GLU A N 1
ATOM 1419 C CA . GLU A 1 184 ? -16.966 28.698 1.601 1.00 90.00 184 GLU A CA 1
ATOM 1420 C C . GLU A 1 184 ? -16.562 27.953 0.319 1.00 90.00 184 GLU A C 1
ATOM 1422 O O . GLU A 1 184 ? -17.428 27.674 -0.510 1.00 90.00 184 GLU A O 1
ATOM 1427 N N . ASP A 1 185 ? -15.288 27.574 0.185 1.00 91.31 185 ASP A N 1
ATOM 1428 C CA . ASP A 1 185 ? -14.765 26.862 -0.984 1.00 91.31 185 ASP A CA 1
ATOM 1429 C C . ASP A 1 185 ? -15.006 25.344 -0.911 1.00 91.31 185 ASP A C 1
ATOM 1431 O O . ASP A 1 185 ? -14.824 24.638 -1.905 1.00 91.31 185 ASP A O 1
ATOM 1435 N N . LEU A 1 186 ? -15.447 24.822 0.242 1.00 92.00 186 LEU A N 1
ATOM 1436 C CA . LEU A 1 186 ? -15.631 23.384 0.453 1.00 92.00 186 LEU A CA 1
ATOM 1437 C C . LEU A 1 186 ? -16.550 22.714 -0.590 1.00 92.00 186 LEU A C 1
ATOM 1439 O O . LEU A 1 186 ? -16.154 21.678 -1.124 1.00 92.00 186 LEU A O 1
ATOM 1443 N N . PRO A 1 187 ? -17.736 23.257 -0.934 1.00 91.00 187 PRO A N 1
ATOM 1444 C CA . PRO A 1 187 ? -18.607 22.618 -1.919 1.00 91.00 187 PRO A CA 1
ATOM 1445 C C . PRO A 1 187 ? -17.963 22.527 -3.305 1.00 91.00 187 PRO A C 1
ATOM 1447 O O . PRO A 1 187 ? -18.128 21.525 -3.991 1.00 91.00 187 PRO A O 1
ATOM 1450 N N . ALA A 1 188 ? -17.216 23.560 -3.709 1.00 89.19 188 ALA A N 1
ATOM 1451 C CA . ALA A 1 188 ? -16.525 23.577 -4.995 1.00 89.19 188 ALA A CA 1
ATOM 1452 C C . ALA A 1 188 ? -15.376 22.561 -5.022 1.00 89.19 188 ALA A C 1
ATOM 1454 O O . ALA A 1 188 ? -15.207 21.851 -6.010 1.00 89.19 188 ALA A O 1
ATOM 1455 N N . PHE A 1 189 ? -14.625 22.458 -3.922 1.00 90.12 189 PHE A N 1
ATOM 1456 C CA . PHE A 1 189 ? -13.585 21.447 -3.757 1.00 90.12 189 PHE A CA 1
ATOM 1457 C C . PHE A 1 189 ? -14.154 20.025 -3.843 1.00 90.12 189 PHE A C 1
ATOM 1459 O O . PHE A 1 189 ? -13.649 19.215 -4.615 1.00 90.12 189 PHE A O 1
ATOM 1466 N N . LEU A 1 190 ? -15.230 19.722 -3.113 1.00 89.44 190 LEU A N 1
ATOM 1467 C CA . LEU A 1 190 ? -15.844 18.392 -3.150 1.00 89.44 190 LEU A CA 1
ATOM 1468 C C . LEU A 1 190 ? -16.411 18.049 -4.534 1.00 89.44 190 LEU A C 1
ATOM 1470 O O . LEU A 1 190 ? -16.182 16.942 -5.005 1.00 89.44 190 LEU A O 1
ATOM 1474 N N . ALA A 1 191 ? -17.062 19.003 -5.207 1.00 87.25 191 ALA A N 1
ATOM 1475 C CA . ALA A 1 191 ? -17.568 18.805 -6.566 1.00 87.25 191 ALA A CA 1
ATOM 1476 C C . ALA A 1 191 ? -16.446 18.481 -7.567 1.00 87.25 191 ALA A C 1
ATOM 1478 O O . ALA A 1 191 ? -16.605 17.592 -8.393 1.00 87.25 191 ALA A O 1
ATOM 1479 N N . SER A 1 192 ? -15.284 19.141 -7.457 1.00 85.69 192 SER A N 1
ATOM 1480 C CA . SER A 1 192 ? -14.148 18.838 -8.341 1.00 85.69 192 SER A CA 1
ATOM 1481 C C . SER A 1 192 ? -13.616 17.409 -8.195 1.00 85.69 192 SER A C 1
ATOM 1483 O O . SER A 1 192 ? -13.110 16.856 -9.163 1.00 85.69 192 SER A O 1
ATOM 1485 N N . LEU A 1 193 ? -13.753 16.805 -7.010 1.00 82.31 193 LEU A N 1
ATOM 1486 C CA . LEU A 1 193 ? -13.336 15.422 -6.768 1.00 82.31 193 LEU A CA 1
ATOM 1487 C C . LEU A 1 193 ? -14.360 14.405 -7.284 1.00 82.31 193 LEU A C 1
ATOM 1489 O O . LEU A 1 193 ? -13.983 13.294 -7.635 1.00 82.31 193 LEU A O 1
ATOM 1493 N N . GLU A 1 194 ? -15.641 14.765 -7.311 1.00 74.94 194 GLU A N 1
ATOM 1494 C CA . GLU A 1 194 ? -16.712 13.915 -7.840 1.00 74.94 194 GLU A CA 1
ATOM 1495 C C . GLU A 1 194 ? -16.650 13.864 -9.380 1.00 74.94 194 GLU A C 1
ATOM 1497 O O . GLU A 1 194 ? -16.662 12.777 -9.958 1.00 74.94 194 GLU A O 1
ATOM 1502 N N . ASP A 1 195 ? -16.429 15.013 -10.034 1.00 63.56 195 ASP A N 1
ATOM 1503 C CA . ASP A 1 195 ? -16.249 15.111 -11.493 1.00 63.56 195 ASP A CA 1
ATOM 1504 C C . ASP A 1 195 ? -15.039 14.290 -11.995 1.00 63.56 195 ASP A C 1
ATOM 1506 O O . ASP A 1 195 ? -15.112 13.657 -13.048 1.00 63.56 195 ASP A O 1
ATOM 1510 N N . GLU A 1 196 ? -13.925 14.256 -11.250 1.00 57.66 196 GLU A N 1
ATOM 1511 C CA . GLU A 1 196 ? -12.758 13.420 -11.589 1.00 57.66 196 GLU A CA 1
ATOM 1512 C C . GLU A 1 196 ? -13.091 11.917 -11.564 1.00 57.66 196 GLU A C 1
ATOM 1514 O O . GLU A 1 196 ? -12.581 11.165 -12.390 1.00 57.66 196 GLU A O 1
ATOM 1519 N N . THR A 1 197 ? -13.986 11.479 -10.672 1.00 55.66 197 THR A N 1
ATOM 1520 C CA . THR A 1 197 ? -14.395 10.067 -10.578 1.00 55.66 197 THR A CA 1
ATOM 1521 C C . THR A 1 197 ? -15.427 9.649 -11.628 1.00 55.66 197 THR A C 1
ATOM 1523 O O . THR A 1 197 ? -15.435 8.488 -12.038 1.00 55.66 197 THR A O 1
ATOM 1526 N N . GLU A 1 198 ? -16.278 10.567 -12.100 1.00 51.31 198 GLU A N 1
ATOM 1527 C CA . GLU A 1 198 ? -17.234 10.289 -13.186 1.00 51.31 198 GLU A CA 1
ATOM 1528 C C . GLU A 1 198 ? -16.546 10.204 -14.558 1.00 51.31 198 GLU A C 1
ATOM 1530 O O . GLU A 1 198 ? -16.904 9.352 -15.371 1.00 51.31 198 GLU A O 1
ATOM 1535 N N . LEU A 1 199 ? -15.514 11.020 -14.804 1.00 43.25 199 LEU A N 1
ATOM 1536 C CA . LEU A 1 199 ? -14.765 10.999 -16.068 1.00 43.25 199 LEU A CA 1
ATOM 1537 C C . LEU A 1 199 ? -14.014 9.678 -16.305 1.00 43.25 199 LEU A C 1
ATOM 1539 O O . LEU A 1 199 ? -13.907 9.244 -17.449 1.00 43.25 199 LEU A O 1
ATOM 1543 N N . GLU A 1 200 ? -13.541 9.014 -15.248 1.00 42.88 200 GLU A N 1
ATOM 1544 C CA . GLU A 1 200 ? -12.932 7.678 -15.347 1.00 42.88 200 GLU A CA 1
ATOM 1545 C C . GLU A 1 200 ? -13.979 6.572 -15.583 1.00 42.88 200 GLU A C 1
ATOM 1547 O O . GLU A 1 200 ? -13.685 5.566 -16.224 1.00 42.88 200 GLU A O 1
ATOM 1552 N N . ALA A 1 201 ? -15.217 6.754 -15.109 1.00 46.72 201 ALA A N 1
ATOM 1553 C CA . ALA A 1 201 ? -16.291 5.772 -15.268 1.00 46.72 201 ALA A CA 1
ATOM 1554 C C . ALA A 1 201 ? -16.930 5.788 -16.673 1.00 46.72 201 ALA A C 1
ATOM 1556 O O . ALA A 1 201 ? -17.365 4.741 -17.161 1.00 46.72 201 ALA A O 1
ATOM 1557 N N . ASP A 1 202 ? -16.974 6.950 -17.332 1.00 43.59 202 ASP A N 1
ATOM 1558 C CA . ASP A 1 202 ? -17.527 7.094 -18.686 1.00 43.59 202 ASP A CA 1
ATOM 1559 C C . ASP A 1 202 ? -16.569 6.580 -19.783 1.00 43.59 202 ASP A C 1
ATOM 1561 O O . ASP A 1 202 ? -17.036 6.058 -20.799 1.00 43.59 202 ASP A O 1
ATOM 1565 N N . GLU A 1 203 ? -15.244 6.621 -19.579 1.00 46.84 203 GLU A N 1
ATOM 1566 C CA . GLU A 1 203 ? -14.278 6.049 -20.541 1.00 46.84 203 GLU A CA 1
ATOM 1567 C C . GLU A 1 203 ? -14.438 4.522 -20.716 1.00 46.84 203 GLU A C 1
ATOM 1569 O O . GLU A 1 203 ? -14.219 3.997 -21.812 1.00 46.84 203 GLU A O 1
ATOM 1574 N N . ASP A 1 204 ? -14.905 3.813 -19.683 1.00 45.81 204 ASP A N 1
ATOM 1575 C CA . ASP A 1 204 ? -15.207 2.375 -19.734 1.00 45.81 204 ASP A CA 1
ATOM 1576 C C . ASP A 1 204 ? -16.613 2.061 -20.290 1.00 45.81 204 ASP A C 1
ATOM 1578 O O . ASP A 1 204 ? -16.878 0.935 -20.728 1.00 45.81 204 ASP A O 1
ATOM 1582 N N . ALA A 1 205 ? -17.529 3.037 -20.306 1.00 49.50 205 ALA A N 1
ATOM 1583 C CA . ALA A 1 205 ? -18.902 2.862 -20.788 1.00 49.50 205 ALA A CA 1
ATOM 1584 C C . ALA A 1 205 ? -19.014 2.896 -22.326 1.00 49.50 205 ALA A C 1
ATOM 1586 O O . ALA A 1 205 ? -19.934 2.297 -22.896 1.00 49.50 205 ALA A O 1
ATOM 1587 N N . ASP A 1 206 ? -18.051 3.533 -22.997 1.00 47.47 206 ASP A N 1
ATOM 1588 C CA . ASP A 1 206 ? -17.975 3.645 -24.459 1.00 47.47 206 ASP A CA 1
ATOM 1589 C C . ASP A 1 206 ? -17.237 2.469 -25.129 1.00 47.47 206 ASP A C 1
ATOM 1591 O O . ASP A 1 206 ? -17.221 2.344 -26.362 1.00 47.47 206 ASP A O 1
ATOM 1595 N N . ALA A 1 207 ? -16.645 1.565 -24.343 1.00 49.75 207 ALA A N 1
ATOM 1596 C CA . ALA A 1 207 ? -16.059 0.336 -24.858 1.00 49.75 207 ALA A CA 1
ATOM 1597 C C . ALA A 1 207 ? -17.175 -0.619 -25.319 1.00 49.75 207 ALA A C 1
ATOM 1599 O O . ALA A 1 207 ? -17.850 -1.260 -24.511 1.00 49.75 207 ALA A O 1
ATOM 1600 N N . GLU 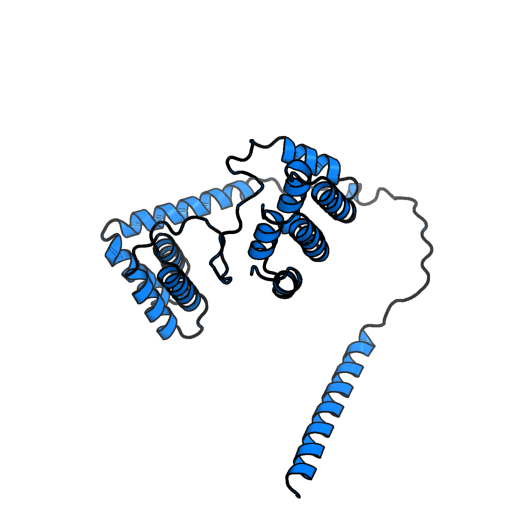A 1 208 ? -17.380 -0.734 -26.640 1.00 49.25 208 GLU A N 1
ATOM 1601 C CA . GLU A 1 208 ? -18.342 -1.695 -27.187 1.00 49.25 208 GLU A CA 1
ATOM 1602 C C . GLU A 1 208 ? -18.077 -3.098 -26.607 1.00 49.25 208 GLU A C 1
ATOM 1604 O O . GLU A 1 208 ? -16.957 -3.610 -26.725 1.00 49.25 208 GLU A O 1
ATOM 1609 N N . PRO A 1 209 ? -19.085 -3.772 -26.020 1.00 45.97 209 PRO A N 1
ATOM 1610 C CA . PRO A 1 209 ? -18.903 -5.130 -25.541 1.00 45.97 209 PRO A CA 1
ATOM 1611 C C . PRO A 1 209 ? -18.509 -5.998 -26.732 1.00 45.97 209 PRO A C 1
ATOM 1613 O O . PRO A 1 209 ? -19.251 -6.071 -27.717 1.00 45.97 209 PRO A O 1
ATOM 1616 N N . LEU A 1 210 ? -17.346 -6.653 -26.644 1.00 48.47 210 LEU A N 1
ATOM 1617 C CA . LEU A 1 210 ? -16.861 -7.590 -27.654 1.00 48.47 210 LEU A CA 1
ATOM 1618 C C . LEU A 1 210 ? -17.981 -8.581 -27.996 1.00 48.47 210 LEU A C 1
ATOM 1620 O O . LEU A 1 210 ? -18.283 -9.506 -27.239 1.00 48.47 210 LEU A O 1
ATOM 1624 N N . ARG A 1 211 ? -18.621 -8.378 -29.152 1.00 50.97 211 ARG A N 1
ATOM 1625 C CA . ARG A 1 211 ? -19.576 -9.326 -29.721 1.00 50.97 211 ARG A CA 1
ATOM 1626 C C . ARG A 1 211 ? -18.793 -10.534 -30.204 1.00 50.97 211 ARG A C 1
ATOM 1628 O O . ARG A 1 211 ? -18.355 -10.585 -31.348 1.00 50.97 211 ARG A O 1
ATOM 1635 N N . MET A 1 212 ? -18.604 -11.491 -29.310 1.00 49.44 212 MET A N 1
ATOM 1636 C CA . MET A 1 212 ? -18.021 -12.776 -29.654 1.00 49.44 212 MET A CA 1
ATOM 1637 C C . MET A 1 212 ? -19.059 -13.601 -30.425 1.00 49.44 212 MET A C 1
ATOM 1639 O O . MET A 1 212 ? -20.171 -13.817 -29.935 1.00 49.44 212 MET A O 1
ATOM 1643 N N . ASP A 1 213 ? -18.722 -14.013 -31.650 1.00 56.12 213 ASP A N 1
ATOM 1644 C CA . ASP A 1 213 ? -19.574 -14.874 -32.471 1.00 56.12 213 ASP A CA 1
ATOM 1645 C C . ASP A 1 213 ? -19.576 -16.294 -31.865 1.00 56.12 213 ASP A C 1
ATOM 1647 O O . ASP A 1 213 ? -18.511 -16.897 -31.707 1.00 56.12 213 ASP A O 1
ATOM 1651 N N . PRO A 1 214 ? -20.741 -16.868 -31.507 1.00 49.59 214 PRO A N 1
ATOM 1652 C CA . PRO A 1 214 ? -20.827 -18.219 -30.949 1.00 49.59 214 PRO A CA 1
ATOM 1653 C C . PRO A 1 214 ? -20.285 -19.329 -31.873 1.00 49.59 214 PRO A C 1
ATOM 1655 O O . PRO A 1 214 ? -20.120 -20.462 -31.415 1.00 49.59 214 PRO A O 1
ATOM 1658 N N . ALA A 1 215 ? -19.985 -19.039 -33.144 1.00 53.69 215 ALA A N 1
ATOM 1659 C CA . ALA A 1 215 ? -19.302 -19.964 -34.046 1.00 53.69 215 ALA A CA 1
ATOM 1660 C C . ALA A 1 215 ? -17.825 -20.220 -33.676 1.00 53.69 215 ALA A C 1
ATOM 1662 O O . ALA A 1 215 ? -17.313 -21.306 -33.963 1.00 53.69 215 ALA A O 1
ATOM 1663 N N . ASP A 1 216 ? -17.166 -19.292 -32.976 1.00 54.50 216 ASP A N 1
ATOM 1664 C CA . ASP A 1 216 ? -15.752 -19.424 -32.589 1.00 54.50 216 ASP A CA 1
ATOM 1665 C C . ASP A 1 216 ? -15.540 -20.412 -31.422 1.00 54.50 216 ASP A C 1
ATOM 1667 O O . ASP A 1 216 ? -14.412 -20.797 -31.115 1.00 54.50 216 ASP A O 1
ATOM 1671 N N . TYR A 1 217 ? -16.628 -20.889 -30.800 1.00 48.09 217 TYR A N 1
ATOM 1672 C CA . TYR A 1 217 ? -16.601 -21.850 -29.690 1.00 48.09 217 TYR A CA 1
ATOM 1673 C C . TYR A 1 217 ? -16.364 -23.311 -30.134 1.00 48.09 217 TYR A C 1
ATOM 1675 O O . TYR A 1 217 ? -16.010 -24.149 -29.307 1.00 48.09 217 TYR A O 1
ATOM 1683 N N . TYR A 1 218 ? -16.533 -23.644 -31.424 1.00 41.22 218 TYR A N 1
ATOM 1684 C CA . TYR A 1 218 ? -16.506 -25.036 -31.920 1.00 41.22 218 TYR A CA 1
ATOM 1685 C C . TYR A 1 218 ? -15.404 -25.347 -32.945 1.00 41.22 218 TYR A C 1
ATOM 1687 O O . TYR A 1 218 ? -15.528 -26.292 -33.726 1.00 41.22 218 TYR A O 1
ATOM 1695 N N . ALA A 1 219 ? -14.292 -24.612 -32.940 1.00 44.44 219 ALA A N 1
ATOM 1696 C CA . ALA A 1 219 ? -13.083 -25.099 -33.600 1.00 44.44 219 ALA A CA 1
ATOM 1697 C C . ALA A 1 219 ? -12.434 -26.189 -32.723 1.00 44.44 219 ALA A C 1
ATOM 1699 O O . ALA A 1 219 ? -11.693 -25.896 -31.788 1.00 44.44 219 ALA A O 1
ATOM 1700 N N . GLU A 1 220 ? -12.761 -27.455 -33.000 1.00 47.81 220 GLU A N 1
ATOM 1701 C CA . GLU A 1 220 ? -12.206 -28.633 -32.321 1.00 47.81 220 GLU A CA 1
ATOM 1702 C C . GLU A 1 220 ? -10.664 -28.619 -32.298 1.00 47.81 220 GLU A C 1
ATOM 1704 O O . GLU A 1 220 ? -10.035 -28.630 -33.360 1.00 47.81 220 GLU A O 1
ATOM 1709 N N . PRO A 1 221 ? -10.014 -28.734 -31.126 1.00 40.72 221 PRO A N 1
ATOM 1710 C CA . PRO A 1 221 ? -8.666 -29.252 -31.055 1.00 40.72 221 PRO A CA 1
ATOM 1711 C C . PRO A 1 221 ? -8.746 -30.758 -30.807 1.00 40.72 221 PRO A C 1
ATOM 1713 O O . PRO A 1 221 ? -9.166 -31.229 -29.747 1.00 40.72 221 PRO A O 1
ATOM 1716 N N . SER A 1 222 ? -8.300 -31.530 -31.793 1.00 47.34 222 SER A N 1
ATOM 1717 C CA . SER A 1 222 ? -8.052 -32.963 -31.688 1.00 47.34 222 SER A CA 1
ATOM 1718 C C . SER A 1 222 ? -6.927 -33.257 -30.687 1.00 47.34 222 SER A C 1
ATOM 1720 O O . SER A 1 222 ? -5.818 -33.591 -31.090 1.00 47.34 222 SER A O 1
ATOM 1722 N N . ASN A 1 223 ? -7.192 -33.155 -29.385 1.00 42.44 223 ASN A N 1
ATOM 1723 C CA . ASN A 1 223 ? -6.231 -33.493 -28.338 1.00 42.44 223 ASN A CA 1
ATOM 1724 C C . ASN A 1 223 ? -6.814 -34.559 -27.411 1.00 42.44 223 ASN A C 1
ATOM 1726 O O . ASN A 1 223 ? -7.471 -34.294 -26.408 1.00 42.44 223 ASN A O 1
ATOM 1730 N N . ARG A 1 224 ? -6.536 -35.804 -27.795 1.00 44.09 224 ARG A N 1
ATOM 1731 C CA . ARG A 1 224 ? -6.726 -37.015 -27.004 1.00 44.09 224 ARG A CA 1
ATOM 1732 C C . ARG A 1 224 ? -5.757 -36.999 -25.818 1.00 44.09 224 ARG A C 1
ATOM 1734 O O . ARG A 1 224 ? -4.570 -37.247 -26.004 1.00 44.09 224 ARG A O 1
ATOM 1741 N N . TRP A 1 225 ? -6.277 -36.756 -24.619 1.00 35.03 225 TRP A N 1
ATOM 1742 C CA . TRP A 1 225 ? -5.567 -36.971 -23.359 1.00 35.03 225 TRP A CA 1
ATOM 1743 C C . TRP A 1 225 ? -6.330 -38.003 -22.526 1.00 35.03 225 TRP A C 1
ATOM 1745 O O . TRP A 1 225 ? -7.449 -37.760 -22.082 1.00 35.03 225 TRP A O 1
ATOM 1755 N N . ASP A 1 226 ? -5.724 -39.177 -22.357 1.00 45.19 226 ASP A N 1
ATOM 1756 C CA . ASP A 1 226 ? -6.180 -40.229 -21.450 1.00 45.19 226 ASP A CA 1
ATOM 1757 C C . ASP A 1 226 ? -5.943 -39.779 -19.996 1.00 45.19 226 ASP A C 1
ATOM 1759 O O . ASP A 1 226 ? -4.806 -39.548 -19.586 1.00 45.19 226 ASP A O 1
ATOM 1763 N N . SER A 1 227 ? -7.005 -39.652 -19.197 1.00 40.38 227 SER A N 1
ATOM 1764 C CA . SER A 1 227 ? -6.898 -39.394 -17.753 1.00 40.38 227 SER A CA 1
ATOM 1765 C C . SER A 1 227 ? -6.821 -40.704 -16.959 1.00 40.38 227 SER A C 1
ATOM 1767 O O . SER A 1 227 ? -7.683 -41.565 -17.151 1.00 40.38 227 SER A O 1
ATOM 1769 N N . PRO A 1 228 ? -5.918 -40.849 -15.970 1.00 39.66 228 PRO A N 1
ATOM 1770 C CA . PRO A 1 228 ? -6.149 -41.748 -14.855 1.00 39.66 228 PRO A CA 1
ATOM 1771 C C . PRO A 1 228 ? -6.719 -40.976 -13.654 1.00 39.66 228 PRO A C 1
ATOM 1773 O O . PRO A 1 228 ? -6.079 -40.102 -13.082 1.00 39.66 228 PRO A O 1
ATOM 1776 N N . ALA A 1 229 ? -7.960 -41.342 -13.335 1.00 42.34 229 ALA A N 1
ATOM 1777 C CA . ALA A 1 229 ? -8.653 -41.362 -12.046 1.00 42.34 229 ALA A CA 1
ATOM 1778 C C . ALA A 1 229 ? -8.119 -40.529 -10.859 1.00 42.34 229 ALA A C 1
ATOM 1780 O O . ALA A 1 229 ? -7.033 -40.770 -10.338 1.00 42.34 229 ALA A O 1
ATOM 1781 N N . GLY A 1 230 ? -9.016 -39.713 -10.290 1.00 47.62 230 GLY A N 1
ATOM 1782 C CA . GLY A 1 230 ? -8.879 -39.214 -8.920 1.00 47.62 230 GLY A CA 1
ATOM 1783 C C . GLY A 1 230 ? -9.882 -38.139 -8.505 1.00 47.62 230 GLY A C 1
ATOM 1784 O O . GLY A 1 230 ? -9.489 -37.204 -7.820 1.00 47.62 230 GLY A O 1
ATOM 1785 N N . VAL A 1 231 ? -11.153 -38.220 -8.920 1.00 43.56 231 VAL A N 1
ATOM 1786 C CA . VAL A 1 231 ? -12.174 -37.257 -8.467 1.00 43.56 231 VAL A CA 1
ATOM 1787 C C . VAL A 1 231 ? -12.472 -37.528 -6.990 1.00 43.56 231 VAL A C 1
ATOM 1789 O O . VAL A 1 231 ? -12.995 -38.586 -6.632 1.00 43.56 231 VAL A O 1
ATOM 1792 N N . VAL A 1 232 ? -12.082 -36.602 -6.117 1.00 53.34 232 VAL A N 1
ATOM 1793 C CA . VAL A 1 232 ? -12.393 -36.656 -4.687 1.00 53.34 232 VAL A CA 1
ATOM 1794 C C . VAL A 1 232 ? -13.867 -36.281 -4.526 1.00 53.34 232 VAL A C 1
ATOM 1796 O O . VAL A 1 232 ? -14.257 -35.162 -4.831 1.00 53.34 232 VAL A O 1
ATOM 1799 N N . ASN A 1 233 ? -14.697 -37.224 -4.071 1.00 55.38 233 ASN A N 1
ATOM 1800 C CA . ASN A 1 233 ? -16.107 -36.965 -3.761 1.00 55.38 233 ASN A CA 1
ATOM 1801 C C . ASN A 1 233 ? -16.221 -35.965 -2.595 1.00 55.38 233 ASN A C 1
ATOM 1803 O O . ASN A 1 233 ? -16.006 -36.334 -1.435 1.00 55.38 233 ASN A O 1
ATOM 1807 N N . GLU A 1 234 ? -16.610 -34.727 -2.904 1.00 55.53 234 GLU A N 1
ATOM 1808 C CA . GLU A 1 234 ? -16.782 -33.608 -1.962 1.00 55.53 234 GLU A CA 1
ATOM 1809 C C . GLU A 1 234 ? -17.832 -33.880 -0.867 1.00 55.53 234 GLU A C 1
ATOM 1811 O O . GLU A 1 234 ? -17.752 -33.331 0.231 1.00 55.53 234 GLU A O 1
ATOM 1816 N N . GLU A 1 235 ? -18.748 -34.831 -1.078 1.00 54.38 235 GLU A N 1
ATOM 1817 C CA . GLU A 1 235 ? -19.775 -35.181 -0.087 1.00 54.38 235 GLU A CA 1
ATOM 1818 C C . GLU A 1 235 ? -19.210 -35.775 1.219 1.00 54.38 235 GLU A C 1
ATOM 1820 O O . GLU A 1 235 ? -19.843 -35.676 2.272 1.00 54.38 235 GLU A O 1
ATOM 1825 N N . LYS A 1 236 ? -18.003 -36.362 1.206 1.00 51.62 236 LYS A N 1
ATOM 1826 C CA . LYS A 1 236 ? -17.401 -36.949 2.422 1.00 51.62 236 LYS A CA 1
ATOM 1827 C C . LYS A 1 236 ? -16.655 -35.931 3.287 1.00 51.62 236 LYS A C 1
ATOM 1829 O O . LYS A 1 236 ? -16.486 -36.173 4.486 1.00 51.62 236 LYS A O 1
ATOM 1834 N N . ALA A 1 237 ? -16.240 -34.794 2.725 1.00 55.94 237 ALA A N 1
ATOM 1835 C CA . ALA A 1 237 ? -15.442 -33.799 3.442 1.00 55.94 237 ALA A CA 1
ATOM 1836 C C . ALA A 1 237 ? -16.226 -33.173 4.610 1.00 55.94 237 ALA A C 1
ATOM 1838 O O . ALA A 1 237 ? -15.708 -33.048 5.723 1.00 55.94 237 ALA A O 1
ATOM 1839 N N . HIS A 1 238 ? -17.517 -32.898 4.406 1.00 58.69 238 HIS A N 1
ATOM 1840 C CA . HIS A 1 238 ? -18.371 -32.316 5.441 1.00 58.69 238 HIS A CA 1
ATOM 1841 C C . HIS A 1 238 ? -18.603 -33.266 6.624 1.00 58.69 238 HIS A C 1
ATOM 1843 O O . HIS A 1 238 ? -18.601 -32.826 7.773 1.00 58.69 238 HIS A O 1
ATOM 1849 N N . THR A 1 239 ? -18.731 -34.576 6.384 1.00 63.34 239 THR A N 1
ATOM 1850 C CA . THR A 1 239 ? -18.909 -35.551 7.476 1.00 63.34 239 THR A CA 1
ATOM 1851 C C . THR A 1 239 ? -17.678 -35.686 8.370 1.00 63.34 239 THR A C 1
ATOM 1853 O O . THR A 1 239 ? -17.821 -35.838 9.581 1.00 63.34 239 THR A O 1
ATOM 1856 N N . VAL A 1 240 ? -16.468 -35.571 7.811 1.00 69.06 240 VAL A N 1
ATOM 1857 C CA . VAL A 1 240 ? -15.224 -35.648 8.595 1.00 69.06 240 VAL A CA 1
ATOM 1858 C C . VAL A 1 240 ? -15.066 -34.412 9.486 1.00 69.06 240 VAL A C 1
ATOM 1860 O O . VAL A 1 240 ? -14.697 -34.542 10.652 1.00 69.06 240 VAL A O 1
ATOM 1863 N N . MET A 1 241 ? -15.429 -33.228 8.986 1.00 64.88 241 MET A N 1
ATOM 1864 C CA . MET A 1 241 ? -15.370 -31.978 9.749 1.00 64.88 241 MET A CA 1
ATOM 1865 C C . MET A 1 241 ? -16.272 -32.004 10.996 1.00 64.88 241 MET A C 1
ATOM 1867 O O . MET A 1 241 ? -15.816 -31.670 12.089 1.00 64.88 241 MET A O 1
ATOM 1871 N N . TRP A 1 242 ? -17.521 -32.472 10.877 1.00 73.75 242 TRP A N 1
ATOM 1872 C CA . TRP A 1 242 ? -18.436 -32.573 12.025 1.00 73.75 242 TRP A CA 1
ATOM 1873 C C . TRP A 1 242 ? -17.977 -33.588 13.079 1.00 73.75 242 TRP A C 1
ATOM 1875 O O . TRP A 1 242 ? -18.136 -33.346 14.277 1.00 73.75 242 TRP A O 1
ATOM 1885 N N . VAL A 1 243 ? -17.359 -34.697 12.660 1.00 79.44 243 VAL A N 1
ATOM 1886 C CA . VAL A 1 243 ? -16.792 -35.688 13.589 1.00 79.44 243 VAL A CA 1
ATOM 1887 C C . VAL A 1 243 ? -15.611 -35.097 14.363 1.00 79.44 243 VAL A C 1
ATOM 1889 O O . VAL A 1 243 ? -15.538 -35.271 15.579 1.00 79.44 243 VAL A O 1
ATOM 1892 N N . LEU A 1 244 ? -14.722 -34.351 13.699 1.00 80.00 244 LEU A N 1
ATOM 1893 C CA . LEU A 1 244 ? -13.579 -33.705 14.356 1.00 80.00 244 LEU A CA 1
ATOM 1894 C C . LEU A 1 244 ? -14.016 -32.630 15.361 1.00 80.00 244 LEU A C 1
ATOM 1896 O O . LEU A 1 244 ? -13.480 -32.578 16.470 1.00 80.00 244 LEU A O 1
ATOM 1900 N N . ILE A 1 245 ? -15.031 -31.829 15.020 1.00 83.38 245 ILE A N 1
ATOM 1901 C CA . ILE A 1 245 ? -15.621 -30.840 15.937 1.00 83.38 245 ILE A CA 1
ATOM 1902 C C . ILE A 1 245 ? -16.227 -31.538 17.166 1.00 83.38 245 ILE A C 1
ATOM 1904 O O . ILE A 1 245 ? -15.985 -31.119 18.299 1.00 83.38 245 ILE A O 1
ATOM 1908 N N . GLY A 1 246 ? -16.957 -32.640 16.961 1.00 87.31 246 GLY A N 1
ATOM 1909 C CA . GLY A 1 246 ? -17.549 -33.420 18.050 1.00 87.31 246 GLY A CA 1
ATOM 1910 C C . GLY A 1 246 ? -16.510 -34.033 18.994 1.00 87.31 246 GLY A C 1
ATOM 1911 O O . GLY A 1 246 ? -16.654 -33.938 20.212 1.00 87.31 246 GLY A O 1
ATOM 1912 N N . VAL A 1 247 ? -15.435 -34.618 18.452 1.00 86.50 247 VAL A N 1
ATOM 1913 C CA . VAL A 1 247 ? -14.343 -35.197 19.255 1.00 86.50 247 VAL A CA 1
ATOM 1914 C C . VAL A 1 247 ? -13.613 -34.114 20.055 1.00 86.50 247 VAL A C 1
ATOM 1916 O O . VAL A 1 247 ? -13.347 -34.317 21.238 1.00 86.50 247 VAL A O 1
ATOM 1919 N N . SER A 1 248 ? -13.348 -32.951 19.451 1.00 85.56 248 SER A N 1
ATOM 1920 C CA . SER A 1 248 ? -12.692 -31.824 20.129 1.00 85.56 248 SER A CA 1
ATOM 1921 C C . SER A 1 248 ? -13.501 -31.324 21.333 1.00 85.56 248 SER A C 1
ATOM 1923 O O . SER A 1 248 ? -12.967 -31.201 22.437 1.00 85.56 248 SER A O 1
ATOM 1925 N N . LEU A 1 249 ? -14.817 -31.141 21.169 1.00 89.69 249 LEU A N 1
ATOM 1926 C CA . LEU A 1 249 ? -15.702 -30.733 22.267 1.00 89.69 249 LEU A CA 1
ATOM 1927 C C . LEU A 1 249 ? -15.729 -31.758 23.410 1.00 89.69 249 LEU A C 1
ATOM 1929 O O . LEU A 1 249 ? -15.731 -31.379 24.582 1.00 89.69 249 LEU A O 1
ATOM 1933 N N . LEU A 1 250 ? -15.696 -33.052 23.089 1.00 88.94 250 LEU A N 1
ATOM 1934 C CA . LEU A 1 250 ? -15.705 -34.125 24.086 1.00 88.94 250 LEU A CA 1
ATOM 1935 C C . LEU A 1 250 ? -14.403 -34.145 24.907 1.00 88.94 250 LEU A C 1
ATOM 1937 O O . LEU A 1 250 ? -14.447 -34.308 26.127 1.00 88.94 250 LEU A O 1
ATOM 1941 N N . VAL A 1 251 ? -13.255 -33.896 24.265 1.00 85.81 251 VAL A N 1
ATOM 1942 C CA . VAL A 1 251 ? -11.952 -33.771 24.943 1.00 85.81 251 VAL A CA 1
ATOM 1943 C C . VAL A 1 251 ? -11.929 -32.571 25.892 1.00 85.81 251 VAL A C 1
ATOM 1945 O O . VAL A 1 251 ? -11.477 -32.707 27.028 1.00 85.81 251 VAL A O 1
ATOM 1948 N N . VAL A 1 252 ? -12.463 -31.417 25.479 1.00 84.69 252 VAL A N 1
ATOM 1949 C CA . VAL A 1 252 ? -12.537 -30.220 26.336 1.00 84.69 252 VAL A CA 1
ATOM 1950 C C . VAL A 1 252 ? -13.409 -30.473 27.568 1.00 84.69 252 VAL A C 1
ATOM 1952 O O . VAL A 1 252 ? -13.001 -30.160 28.686 1.00 84.69 252 VAL A O 1
ATOM 1955 N N . VAL A 1 253 ? -14.577 -31.099 27.397 1.00 86.56 253 VAL A N 1
ATOM 1956 C CA . VAL A 1 253 ? -15.462 -31.453 28.520 1.00 86.56 253 VAL A CA 1
ATOM 1957 C C . VAL A 1 253 ? -14.785 -32.446 29.469 1.00 86.56 253 VAL A C 1
ATOM 1959 O O . VAL A 1 253 ? -14.855 -32.275 30.685 1.00 86.56 253 VAL A O 1
ATOM 1962 N N . PHE A 1 254 ? -14.086 -33.451 28.939 1.00 86.06 254 PHE A N 1
ATOM 1963 C CA . PHE A 1 254 ? -13.348 -34.417 29.754 1.00 86.06 254 PHE A CA 1
ATOM 1964 C C . PHE A 1 254 ? -12.245 -33.749 30.589 1.00 86.06 254 PHE A C 1
ATOM 1966 O O . PHE A 1 254 ? -12.138 -34.014 31.786 1.00 86.06 254 PHE A O 1
ATOM 1973 N N . LEU A 1 255 ? -11.468 -32.840 29.993 1.00 82.44 255 LEU A N 1
ATOM 1974 C CA . LEU A 1 255 ? -10.420 -32.100 30.701 1.00 82.44 255 LEU A CA 1
ATOM 1975 C C . LEU A 1 255 ? -10.984 -31.178 31.788 1.00 82.44 255 LEU A C 1
ATOM 1977 O O . LEU A 1 255 ? -10.381 -31.066 32.853 1.00 82.44 255 LEU A O 1
ATOM 1981 N N . LEU A 1 256 ? -12.154 -30.572 31.568 1.00 82.12 256 LEU A N 1
ATOM 1982 C CA . LEU A 1 256 ? -12.833 -29.773 32.591 1.00 82.12 256 LEU A CA 1
ATOM 1983 C C . LEU A 1 256 ? -13.305 -30.634 33.771 1.00 82.12 256 LEU A C 1
ATOM 1985 O O . LEU A 1 256 ? -13.124 -30.238 34.918 1.00 82.12 256 LEU A O 1
ATOM 1989 N N . ILE A 1 257 ? -13.853 -31.827 33.516 1.00 84.19 257 ILE A N 1
ATOM 1990 C CA . ILE A 1 257 ? -14.296 -32.744 34.581 1.00 84.19 257 ILE A CA 1
ATOM 1991 C C . ILE A 1 257 ? -13.104 -33.245 35.408 1.00 84.19 257 ILE A C 1
ATOM 1993 O O . ILE A 1 257 ? -13.185 -33.289 36.634 1.00 84.19 257 ILE A O 1
ATOM 1997 N N . VAL A 1 258 ? -11.992 -33.599 34.757 1.00 80.25 258 VAL A N 1
ATOM 1998 C CA . VAL A 1 258 ? -10.782 -34.080 35.444 1.00 80.25 258 VAL A CA 1
ATOM 1999 C C . VAL A 1 258 ? -10.057 -32.942 36.177 1.00 80.25 258 VAL A C 1
ATOM 2001 O O . VAL A 1 258 ? -9.537 -33.161 37.267 1.00 80.25 258 VAL A O 1
ATOM 2004 N N . GLY A 1 259 ? -10.065 -31.721 35.632 1.00 69.94 259 GLY A N 1
ATOM 2005 C CA . GLY A 1 259 ? -9.423 -30.547 36.236 1.00 69.94 259 GLY A CA 1
ATOM 2006 C C . GLY A 1 259 ? -10.156 -29.947 37.442 1.00 69.94 259 GLY A C 1
ATOM 2007 O O . GLY A 1 259 ? -9.537 -29.247 38.234 1.00 69.94 259 GLY A O 1
ATOM 2008 N N . LEU A 1 260 ? -11.451 -30.229 37.614 1.00 59.00 260 LEU A N 1
ATOM 2009 C CA . LEU A 1 260 ? -12.252 -29.783 38.766 1.00 59.00 260 LEU A CA 1
ATOM 2010 C C . LEU A 1 260 ? -12.250 -30.773 39.948 1.00 59.00 260 LEU A C 1
ATOM 2012 O O . LEU A 1 260 ? -12.833 -30.471 40.988 1.00 59.00 260 LEU A O 1
ATOM 2016 N N . GLY A 1 261 ? -11.623 -31.945 39.800 1.00 57.47 261 GLY A N 1
ATOM 2017 C CA . GLY A 1 261 ? -11.591 -33.006 40.816 1.00 57.47 261 GLY A CA 1
ATOM 2018 C C . GLY A 1 261 ? -10.243 -33.223 41.517 1.00 57.47 261 GLY A C 1
ATOM 2019 O O . GLY A 1 261 ? -10.115 -34.222 42.228 1.00 57.47 261 GLY A O 1
ATOM 2020 N N . GLY A 1 262 ? -9.251 -32.354 41.292 1.00 48.84 262 GLY A N 1
ATOM 2021 C CA . GLY A 1 262 ? -7.898 -32.427 41.866 1.00 48.84 262 GLY A CA 1
ATOM 2022 C C . GLY A 1 262 ? -7.617 -31.361 42.914 1.00 48.84 262 GLY A C 1
ATOM 2023 O O . GLY A 1 262 ? -8.174 -30.249 42.784 1.00 48.84 262 GLY A O 1
#

Foldseek 3Di:
DQDQLVVCLVVVVLVSLLLQLQAPPDPVSNLSSLVSLLVVLDPVCLLSLLCQLVAPPDPNSNVSSLVSCCVNVPPCSVVVNVVSVPDDPDPDHSHDHDPPDDDDDDDDDDDPDPDDNVVVVLLSVLLCQLPPPPDLVSNLVSLLVLLVDPDPVSLVSLLCLLPPPPDPVSNVSSLVSVCVPQPPCSVVVSVVVVVVVVVVVVVVVPPDDPPDDPVVVPPDDPDDDDDDDDDDDPVVVVVVVVVVVVVVVVVVVVCVVVVVPD

Secondary structure (DSSP, 8-state):
-PPPHHHHHHTT-HHHHHHHHTBSS-HHHHHHHHHHHHHH--GGGHHHHHHHHHH-SSHHHHHHHHHHHHHHHGGGHHHHHHHHHHSPPPSS-SSB---S-----S------TT--HHHHHHHHHHHHHHHH-S-HHHHHHHHHHHTTS--HHHHHHHHHHHHH-SSHHHHHHHHHHHHHHHGGGHHHHHHHHHHHHHHHHHHHHSS------GGGGG---------------THHHHHHHHHHHHHHHHHHHHHHHHHT--

InterPro domains:
  IPR004155 PBS lyase HEAT-like repeat [SM00567] (27-56)
  IPR004155 PBS lyase HEAT-like repeat [SM00567] (136-165)
  IPR011989 Armadillo-like helical [G3DSA:1.25.10.10] (3-93)
  IPR011989 Armadillo-like helical [G3DSA:1.25.10.10] (117-190)
  IPR016024 Armadillo-type fold [SSF48371] (16-196)

pLDDT: mean 76.89, std 18.42, range [35.03, 97.75]

Radius of gyration: 26.35 Å; chains: 1; bounding box: 47×70×76 Å

Sequence (262 aa):
MPASIERLSANRDLNGMVRALRSRSDPQRREDAVHALGRWGDSEVYPWLLKAVLYDDDALVRQAARQVLREHLGAALDLALQVESSGQPEEQPWLVDEVEGGSGGEDGFDEEEGLSAQEAEELRGLILVAREEPNPTVRIRAIQALGKISNLHAIRTLASLALHEADDRVQRAAYDALEGTFGEDLPAFLASLEDETELEADEDADAEPLRMDPADYYAEPSNRWDSPAGVVNEEKAHTVMWVLIGVSLLVVVFLLIVGLGG